Protein AF-A0A7X2D4V1-F1 (afdb_monomer_lite)

pLDDT: mean 76.67, std 20.12, range [30.36, 98.44]

Sequence (187 aa):
MSFMVFCSVLVCENKFKERRCSMKPSEEKALELFDKAMETESEGIEVYEEAAAKAQDVKAREIFQMLAEAERRHLSIIEITKEDVRHTYSSHAWKGDFISEIGKEIEAIGRQYIPKSTDEIVSASALDAINMGIKVEQDSIDFYSDAKTKVADPGVANLFNILLLSERAHLLLFELNKSYITYPRRA

Radius of gyration: 23.09 Å; chains: 1; bounding box: 37×67×81 Å

Structure (mmCIF, N/CA/C/O backbone):
data_AF-A0A7X2D4V1-F1
#
_entry.id   AF-A0A7X2D4V1-F1
#
loop_
_atom_site.group_PDB
_atom_site.id
_atom_site.type_symbol
_atom_site.label_atom_id
_atom_site.label_alt_id
_atom_site.label_comp_id
_atom_site.label_asym_id
_atom_site.label_entity_id
_atom_site.label_seq_id
_atom_site.pdbx_PDB_ins_code
_atom_site.Cartn_x
_atom_site.Cartn_y
_atom_site.Cartn_z
_atom_site.occupancy
_atom_site.B_iso_or_equiv
_atom_site.auth_seq_id
_atom_site.auth_comp_id
_atom_site.auth_asym_id
_atom_site.auth_atom_id
_atom_site.pdbx_PDB_model_num
ATOM 1 N N . MET A 1 1 ? 4.892 -47.082 -56.023 1.00 35.84 1 MET A N 1
ATOM 2 C CA . MET A 1 1 ? 6.084 -46.494 -55.367 1.00 35.84 1 MET A CA 1
ATOM 3 C C . MET A 1 1 ? 5.658 -45.104 -54.905 1.00 35.84 1 MET A C 1
ATOM 5 O O . MET A 1 1 ? 5.399 -44.287 -55.767 1.00 35.84 1 MET A O 1
ATOM 9 N N . SER A 1 2 ? 5.142 -44.919 -53.689 1.00 38.12 2 SER A N 1
ATOM 10 C CA . SER A 1 2 ? 5.783 -44.920 -52.356 1.00 38.12 2 SER A CA 1
ATOM 11 C C . SER A 1 2 ? 6.423 -43.568 -51.995 1.00 38.12 2 SER A C 1
ATOM 13 O O . SER A 1 2 ? 7.185 -43.049 -52.802 1.00 38.12 2 SER A O 1
ATOM 15 N N . PHE A 1 3 ? 6.158 -43.126 -50.749 1.00 30.36 3 PHE A N 1
ATOM 16 C CA . PHE A 1 3 ? 6.645 -41.936 -50.006 1.00 30.36 3 PHE A CA 1
ATOM 17 C C . PHE A 1 3 ? 6.023 -40.587 -50.437 1.00 30.36 3 PHE A C 1
ATOM 19 O O . PHE A 1 3 ? 5.906 -40.330 -51.622 1.00 30.36 3 PHE A O 1
ATOM 26 N N . MET A 1 4 ? 5.572 -39.654 -49.583 1.00 33.38 4 MET A N 1
ATOM 27 C CA . MET A 1 4 ? 5.706 -39.387 -48.136 1.00 33.38 4 MET A CA 1
ATOM 28 C C . MET A 1 4 ? 4.665 -38.276 -47.809 1.00 33.38 4 MET A C 1
ATOM 30 O O . MET A 1 4 ? 4.555 -37.323 -48.568 1.00 33.38 4 MET A O 1
ATOM 34 N N . VAL A 1 5 ? 3.681 -38.479 -46.928 1.00 39.69 5 VAL A N 1
ATOM 35 C CA . VAL A 1 5 ? 3.610 -38.051 -45.508 1.00 39.69 5 VAL A CA 1
ATOM 36 C C . VAL A 1 5 ? 3.877 -36.552 -45.236 1.00 39.69 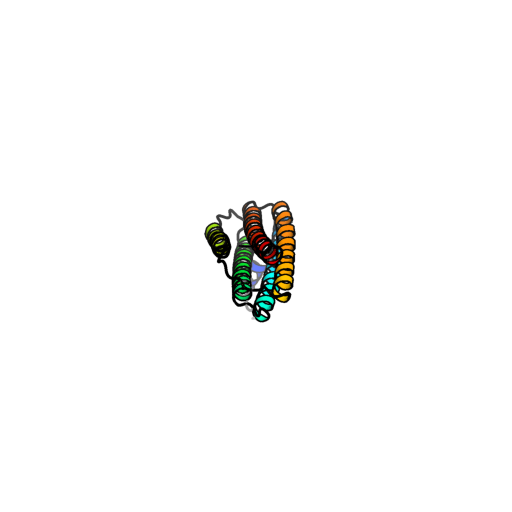5 VAL A C 1
ATOM 38 O O . VAL A 1 5 ? 5.005 -36.089 -45.332 1.00 39.69 5 VAL A O 1
ATOM 41 N N . PHE A 1 6 ? 2.795 -35.862 -44.840 1.00 41.19 6 PHE A N 1
ATOM 42 C CA . PHE A 1 6 ? 2.658 -34.728 -43.905 1.00 41.19 6 PHE A CA 1
ATOM 43 C C . PHE A 1 6 ? 3.867 -33.813 -43.643 1.00 41.19 6 PHE A C 1
ATOM 45 O O . PHE A 1 6 ? 4.809 -34.206 -42.964 1.00 41.19 6 PHE A O 1
ATOM 52 N N . CYS A 1 7 ? 3.732 -32.520 -43.962 1.00 35.56 7 CYS A N 1
ATOM 53 C CA . CYS A 1 7 ? 4.367 -31.459 -43.176 1.00 35.56 7 CYS A CA 1
ATOM 54 C C . CYS A 1 7 ? 3.656 -30.116 -43.401 1.00 35.56 7 CYS A C 1
ATOM 56 O O . CYS A 1 7 ? 3.597 -29.665 -44.537 1.00 35.56 7 CYS A O 1
ATOM 58 N N . SER A 1 8 ? 3.109 -29.516 -42.333 1.00 36.47 8 SER A N 1
ATOM 59 C CA . SER A 1 8 ? 2.934 -28.050 -42.185 1.00 36.47 8 SER A CA 1
ATOM 60 C C . SER A 1 8 ? 2.298 -27.616 -40.853 1.00 36.47 8 SER A C 1
ATOM 62 O O . SER A 1 8 ? 2.147 -26.422 -40.620 1.00 36.47 8 SER A O 1
ATOM 64 N N . VAL A 1 9 ? 1.996 -28.537 -39.927 1.00 41.12 9 VAL A N 1
ATOM 65 C CA . VAL A 1 9 ? 1.594 -28.174 -38.547 1.00 41.12 9 VAL A CA 1
ATOM 66 C C . VAL A 1 9 ? 2.779 -27.610 -37.729 1.00 41.12 9 VAL A C 1
ATOM 68 O O . VAL A 1 9 ? 2.578 -26.972 -36.703 1.00 41.12 9 VAL A O 1
ATOM 71 N N . LEU A 1 10 ? 4.022 -27.732 -38.214 1.00 35.62 10 LEU A N 1
ATOM 72 C CA . LEU A 1 10 ? 5.232 -27.329 -37.480 1.00 35.62 10 LEU A CA 1
ATOM 73 C C . LEU A 1 10 ? 5.634 -25.842 -37.596 1.00 35.62 10 LEU A C 1
ATOM 75 O O . LEU A 1 10 ? 6.672 -25.458 -37.065 1.00 35.62 10 LEU A O 1
ATOM 79 N N . VAL A 1 11 ? 4.866 -24.991 -38.289 1.00 40.97 11 VAL A N 1
ATOM 80 C CA . VAL A 1 11 ? 5.229 -23.562 -38.455 1.00 40.97 11 VAL A CA 1
ATOM 81 C C . VAL A 1 11 ? 4.666 -22.677 -37.327 1.00 40.97 11 VAL A C 1
ATOM 83 O O . VAL A 1 11 ? 5.170 -21.577 -37.101 1.00 40.97 11 VAL A O 1
ATOM 86 N N . CYS A 1 12 ? 3.683 -23.152 -36.552 1.00 35.75 12 CYS A N 1
ATOM 87 C CA . CYS A 1 12 ? 3.085 -22.359 -35.467 1.00 35.75 12 CYS A CA 1
ATOM 88 C C . CYS A 1 12 ? 3.803 -22.467 -34.112 1.00 35.75 12 CYS A C 1
ATOM 90 O O . CYS A 1 12 ? 3.767 -21.506 -33.347 1.00 35.75 12 CYS A O 1
ATOM 92 N N . GLU A 1 13 ? 4.508 -23.561 -33.807 1.00 36.88 13 GLU A N 1
ATOM 93 C CA . GLU A 1 13 ? 5.192 -23.700 -32.505 1.00 36.88 13 GLU A CA 1
ATOM 94 C C . GLU A 1 13 ? 6.504 -22.898 -32.419 1.00 36.88 13 GLU A C 1
ATOM 96 O O . GLU A 1 13 ? 6.957 -22.540 -31.330 1.00 36.88 13 GLU A O 1
ATOM 101 N N . ASN A 1 14 ? 7.100 -22.533 -33.560 1.00 38.19 14 ASN A N 1
ATOM 102 C CA . ASN A 1 14 ? 8.423 -21.904 -33.576 1.00 38.19 14 ASN A CA 1
ATOM 103 C C . ASN A 1 14 ? 8.399 -20.385 -33.307 1.00 38.19 14 ASN A C 1
ATOM 105 O O . ASN A 1 14 ? 9.388 -19.824 -32.838 1.00 38.19 14 ASN A O 1
ATOM 109 N N . LYS A 1 15 ? 7.249 -19.713 -33.481 1.00 38.44 15 LYS A N 1
ATOM 110 C CA . LYS A 1 15 ? 7.104 -18.275 -33.161 1.00 38.44 15 LYS A CA 1
ATOM 111 C C . LYS A 1 15 ? 7.043 -17.968 -31.659 1.00 38.44 15 LYS A C 1
ATOM 113 O O . LYS A 1 15 ? 7.132 -16.802 -31.266 1.00 38.44 15 LYS A O 1
ATOM 118 N N . PHE A 1 16 ? 6.876 -18.988 -30.816 1.00 38.19 16 PHE A N 1
ATOM 119 C CA . PHE A 1 16 ? 6.887 -18.835 -29.359 1.00 38.19 16 PHE A CA 1
ATOM 120 C C . PHE A 1 16 ? 8.294 -19.015 -28.769 1.00 38.19 16 PHE A C 1
ATOM 122 O O . PHE A 1 16 ? 8.625 -18.411 -27.752 1.00 38.19 16 PHE A O 1
ATOM 129 N N . LYS A 1 17 ? 9.154 -19.800 -29.434 1.00 33.94 17 LYS A N 1
ATOM 130 C CA . LYS A 1 17 ? 10.515 -20.105 -28.967 1.00 33.94 17 LYS A CA 1
ATOM 131 C C . LYS A 1 17 ? 11.531 -19.015 -29.338 1.00 33.94 17 LYS A C 1
ATOM 133 O O . LYS A 1 17 ? 12.434 -18.749 -28.553 1.00 33.94 17 LYS A O 1
ATOM 138 N N . GLU A 1 18 ? 11.336 -18.330 -30.466 1.00 34.00 18 GLU A N 1
ATOM 139 C CA . GLU A 1 18 ? 12.225 -17.254 -30.948 1.00 34.00 18 GLU A CA 1
ATOM 140 C C . GLU A 1 18 ? 12.004 -15.889 -30.268 1.00 34.00 18 GLU A C 1
ATOM 142 O O . GLU A 1 18 ? 12.895 -15.047 -30.289 1.00 34.00 18 GLU A O 1
ATOM 147 N N . ARG A 1 19 ? 10.867 -15.662 -29.589 1.00 43.53 19 ARG A N 1
ATOM 148 C CA . ARG A 1 19 ? 10.633 -14.433 -28.795 1.00 43.53 19 ARG A CA 1
ATOM 149 C C . ARG A 1 19 ? 11.295 -14.433 -27.420 1.00 43.53 19 ARG A C 1
ATOM 151 O O . ARG A 1 19 ? 11.197 -13.454 -26.694 1.00 43.53 19 ARG A O 1
ATOM 158 N N . ARG A 1 20 ? 12.040 -15.486 -27.084 1.00 40.78 20 ARG A N 1
ATOM 159 C CA . ARG A 1 20 ? 12.979 -15.488 -25.955 1.00 40.78 20 ARG A CA 1
ATOM 160 C C . ARG A 1 20 ? 14.323 -14.866 -26.367 1.00 40.78 20 ARG A C 1
ATOM 162 O O . ARG A 1 20 ? 15.387 -15.359 -26.008 1.00 40.78 20 ARG A O 1
ATOM 169 N N . CYS A 1 21 ? 14.269 -13.817 -27.185 1.00 43.47 21 CYS A N 1
ATOM 170 C CA . CYS A 1 21 ? 15.426 -13.058 -27.629 1.00 43.47 21 CYS A CA 1
ATOM 171 C C . CYS A 1 21 ? 15.689 -11.966 -26.580 1.00 43.47 21 CYS A C 1
ATOM 173 O O . CYS A 1 21 ? 15.153 -10.870 -26.675 1.00 43.47 21 CYS A O 1
ATOM 175 N N . SER A 1 22 ? 16.433 -12.350 -25.537 1.00 59.09 22 SER A N 1
ATOM 176 C CA . SER A 1 22 ? 17.104 -11.509 -24.527 1.00 59.09 22 SER A CA 1
ATOM 177 C C . SER A 1 22 ? 16.365 -10.235 -24.076 1.00 59.09 22 SER A C 1
ATOM 179 O O . SER A 1 22 ? 16.659 -9.146 -24.575 1.00 59.09 22 SER A O 1
ATOM 181 N N . MET A 1 23 ? 15.479 -10.356 -23.077 1.00 66.62 23 MET A N 1
ATOM 182 C CA . MET A 1 23 ? 15.122 -9.212 -22.224 1.00 66.62 23 MET A CA 1
ATOM 183 C C . MET A 1 23 ? 16.400 -8.596 -21.650 1.00 66.62 23 MET A C 1
ATOM 185 O O . MET A 1 23 ? 17.348 -9.312 -21.312 1.00 66.62 23 MET A O 1
ATOM 189 N N . LYS A 1 24 ? 16.449 -7.269 -21.547 1.00 78.19 24 LYS A N 1
ATOM 190 C CA . LYS A 1 24 ? 17.594 -6.609 -20.912 1.00 78.19 24 LYS A CA 1
ATOM 191 C C . LYS A 1 24 ? 17.549 -6.866 -19.400 1.00 78.19 24 LYS A C 1
ATOM 193 O O . LYS A 1 24 ? 16.459 -6.878 -18.832 1.00 78.19 24 LYS A O 1
ATOM 198 N N . PRO A 1 25 ? 18.701 -6.943 -18.708 1.00 81.69 25 PRO A N 1
ATOM 199 C CA . PRO A 1 25 ? 18.730 -7.100 -17.249 1.00 81.69 25 PRO A CA 1
ATOM 200 C C . PRO A 1 25 ? 17.914 -6.038 -16.491 1.00 81.69 25 PRO A C 1
ATOM 202 O O . PRO A 1 25 ? 17.355 -6.307 -15.435 1.00 81.69 25 PRO A O 1
ATOM 205 N N . SER A 1 26 ? 17.810 -4.821 -17.036 1.00 80.12 26 SER A N 1
ATOM 206 C CA . SER A 1 26 ? 16.981 -3.748 -16.472 1.00 80.12 26 SER A CA 1
ATOM 207 C C . SER A 1 26 ? 15.476 -4.019 -16.559 1.00 80.12 26 SER A C 1
ATOM 209 O O . SER A 1 26 ? 14.725 -3.514 -15.733 1.00 80.12 26 SER A O 1
ATOM 211 N N . GLU A 1 27 ? 15.042 -4.771 -17.569 1.00 80.62 27 GLU A N 1
ATOM 212 C CA . GLU A 1 27 ? 13.643 -5.148 -17.800 1.00 80.62 27 GLU A CA 1
ATOM 213 C C . GLU A 1 27 ? 13.275 -6.329 -16.894 1.00 80.62 27 GLU A C 1
ATOM 215 O O . GLU A 1 27 ? 12.222 -6.321 -16.267 1.00 80.62 27 GLU A O 1
ATOM 220 N N . GLU A 1 28 ? 14.178 -7.304 -16.745 1.00 85.94 28 GLU A N 1
ATOM 221 C CA . GLU A 1 28 ? 14.012 -8.441 -15.825 1.00 85.94 28 GLU A CA 1
ATOM 222 C C . GLU A 1 28 ? 13.901 -7.964 -14.375 1.00 85.94 28 GLU A C 1
ATOM 224 O O . GLU A 1 28 ? 12.947 -8.302 -13.679 1.00 85.94 28 GLU A O 1
ATOM 229 N N . LYS A 1 29 ? 14.783 -7.045 -13.973 1.00 89.31 29 LYS A N 1
ATOM 230 C CA . LYS A 1 29 ? 14.716 -6.393 -12.663 1.00 89.31 29 LYS A CA 1
ATOM 231 C C . LYS A 1 29 ? 13.406 -5.629 -12.433 1.00 89.31 29 LYS A C 1
ATOM 233 O O . LYS A 1 29 ? 12.914 -5.583 -11.311 1.00 89.31 29 LYS A O 1
ATOM 238 N N . ALA A 1 30 ? 12.844 -4.998 -13.467 1.00 89.75 30 ALA A N 1
ATOM 239 C CA . ALA A 1 30 ? 11.556 -4.318 -13.339 1.00 89.75 30 ALA A CA 1
ATOM 240 C C . ALA A 1 30 ? 10.415 -5.322 -13.106 1.00 89.75 30 ALA A C 1
ATOM 242 O O . ALA A 1 30 ? 9.553 -5.061 -12.273 1.00 89.75 30 ALA A O 1
ATOM 243 N N . LEU A 1 31 ? 10.436 -6.481 -13.777 1.00 91.44 31 LEU A N 1
ATOM 244 C CA . LEU A 1 31 ? 9.455 -7.543 -13.538 1.00 91.44 31 LEU A CA 1
ATOM 245 C C . LEU A 1 31 ? 9.543 -8.103 -12.115 1.00 91.44 31 LEU A C 1
ATOM 247 O O . LEU A 1 31 ? 8.502 -8.251 -11.484 1.00 91.44 31 LEU A O 1
ATOM 251 N N . GLU A 1 32 ? 10.752 -8.338 -11.599 1.00 94.44 32 GLU A N 1
ATOM 252 C CA . GLU A 1 32 ? 10.958 -8.773 -10.208 1.00 94.44 32 GLU A CA 1
ATOM 253 C C . GLU A 1 32 ? 10.408 -7.754 -9.199 1.00 94.44 32 GLU A C 1
ATOM 255 O O . GLU A 1 32 ? 9.778 -8.121 -8.209 1.00 94.44 32 GLU A O 1
ATOM 260 N N . LEU A 1 33 ? 10.609 -6.457 -9.454 1.00 96.75 33 LEU A N 1
ATOM 261 C CA . LEU A 1 33 ? 10.051 -5.402 -8.607 1.00 96.75 33 LEU A CA 1
ATOM 262 C C . LEU A 1 33 ? 8.525 -5.339 -8.701 1.00 96.75 33 LEU A C 1
ATOM 264 O O . LEU A 1 33 ? 7.881 -5.074 -7.693 1.00 96.75 33 LEU A O 1
ATOM 268 N N . PHE A 1 34 ? 7.932 -5.619 -9.863 1.00 96.31 34 PHE A N 1
ATOM 269 C CA . PHE A 1 34 ? 6.480 -5.757 -9.961 1.00 96.31 34 PHE A CA 1
ATOM 270 C C . PHE A 1 34 ? 5.956 -6.976 -9.206 1.00 96.31 34 PHE A C 1
ATOM 272 O O . PHE A 1 34 ? 4.942 -6.853 -8.535 1.00 96.31 34 PHE A O 1
ATOM 279 N N . ASP A 1 35 ? 6.635 -8.126 -9.273 1.00 96.81 35 ASP A N 1
ATOM 280 C CA . ASP A 1 35 ? 6.285 -9.294 -8.452 1.00 96.81 35 ASP A CA 1
ATOM 281 C C . ASP A 1 35 ? 6.272 -8.940 -6.962 1.00 96.81 35 ASP A C 1
ATOM 283 O O . ASP A 1 35 ? 5.310 -9.254 -6.264 1.00 96.81 35 ASP A O 1
ATOM 287 N N . LYS A 1 36 ? 7.296 -8.217 -6.492 1.00 97.94 36 LYS A N 1
ATOM 288 C CA . LYS A 1 36 ? 7.348 -7.794 -5.092 1.00 97.94 36 LYS A CA 1
ATOM 289 C C . LYS A 1 36 ? 6.273 -6.762 -4.743 1.00 97.94 36 LYS A C 1
ATOM 291 O O . LYS A 1 36 ? 5.689 -6.858 -3.673 1.00 97.94 36 LYS A O 1
ATOM 296 N N . ALA A 1 37 ? 5.976 -5.827 -5.645 1.00 97.62 37 ALA A N 1
ATOM 297 C CA . ALA A 1 37 ? 4.901 -4.857 -5.449 1.00 97.62 37 ALA A CA 1
ATOM 298 C C . ALA A 1 37 ? 3.537 -5.553 -5.313 1.00 97.62 37 ALA A C 1
ATOM 300 O O . ALA A 1 37 ? 2.790 -5.264 -4.390 1.00 97.62 37 ALA A O 1
ATOM 301 N N . MET A 1 38 ? 3.246 -6.533 -6.174 1.00 98.06 38 MET A N 1
ATOM 302 C CA . MET A 1 38 ? 2.011 -7.321 -6.088 1.00 98.06 38 MET A CA 1
ATOM 303 C C . MET A 1 38 ? 1.897 -8.096 -4.768 1.00 98.06 38 MET A C 1
ATOM 305 O O . MET A 1 38 ? 0.803 -8.204 -4.218 1.00 98.06 38 MET A O 1
ATOM 309 N N . GLU A 1 39 ? 3.008 -8.643 -4.263 1.00 97.94 39 GLU A N 1
ATOM 310 C CA . GLU A 1 39 ? 3.057 -9.304 -2.952 1.00 97.94 39 GLU A CA 1
ATOM 311 C C . GLU A 1 39 ? 2.756 -8.307 -1.825 1.00 97.94 39 GLU A C 1
ATOM 313 O O . GLU A 1 39 ? 1.895 -8.586 -0.998 1.00 97.94 39 GLU A O 1
ATOM 318 N N . THR A 1 40 ? 3.391 -7.130 -1.843 1.00 97.12 40 THR A N 1
ATOM 319 C CA . THR A 1 40 ? 3.140 -6.049 -0.877 1.00 97.12 40 THR A CA 1
ATOM 320 C C . THR A 1 40 ? 1.664 -5.645 -0.843 1.00 97.12 40 THR A C 1
ATOM 322 O O . THR A 1 40 ? 1.074 -5.623 0.235 1.00 97.12 40 THR A O 1
ATOM 325 N N . GLU A 1 41 ? 1.039 -5.420 -2.002 1.00 98.06 41 GLU A N 1
ATOM 326 C CA . GLU A 1 41 ? -0.390 -5.083 -2.060 1.00 98.06 41 GLU A CA 1
ATOM 327 C C . GLU A 1 41 ? -1.281 -6.227 -1.564 1.00 98.06 41 GLU A C 1
ATOM 329 O O . GLU A 1 41 ? -2.254 -6.008 -0.847 1.00 98.06 41 GLU A O 1
ATOM 334 N N . SER A 1 42 ? -0.942 -7.472 -1.906 1.00 98.00 42 SER A N 1
ATOM 335 C CA . SER A 1 42 ? -1.711 -8.644 -1.467 1.00 98.00 42 SER A CA 1
ATOM 336 C C . SER A 1 42 ? -1.666 -8.820 0.054 1.00 98.00 42 SER A C 1
ATOM 338 O O . SER A 1 42 ? -2.702 -9.067 0.669 1.00 98.00 42 SER A O 1
ATOM 340 N N . GLU A 1 43 ? -0.494 -8.638 0.670 1.00 96.19 43 GLU A N 1
ATOM 341 C CA . GLU A 1 43 ? -0.335 -8.655 2.129 1.00 96.19 43 GLU A CA 1
ATOM 342 C C . GLU A 1 43 ? -1.165 -7.544 2.798 1.00 96.19 43 GLU A C 1
ATOM 344 O O . GLU A 1 43 ? -1.850 -7.800 3.792 1.00 96.19 43 GLU A O 1
ATOM 349 N N . GLY A 1 44 ? -1.164 -6.331 2.232 1.00 95.88 44 GLY A N 1
ATOM 350 C CA . GLY A 1 44 ? -1.992 -5.216 2.703 1.00 95.88 44 GLY A CA 1
ATOM 351 C C . GLY A 1 44 ? -3.492 -5.529 2.653 1.00 95.88 44 GLY A C 1
ATOM 352 O O . GLY A 1 44 ? -4.196 -5.359 3.654 1.00 95.88 44 GLY A O 1
ATOM 353 N N . ILE A 1 45 ? -3.978 -6.075 1.529 1.00 97.88 45 ILE A N 1
ATOM 354 C CA . ILE A 1 45 ? -5.378 -6.512 1.365 1.00 97.88 45 ILE A CA 1
ATOM 355 C C . ILE A 1 45 ? -5.765 -7.499 2.466 1.00 97.88 45 ILE A C 1
ATOM 357 O O . ILE A 1 45 ? -6.788 -7.304 3.125 1.00 97.88 45 ILE A O 1
ATOM 361 N N . GLU A 1 46 ? -4.961 -8.543 2.679 1.00 96.31 46 GLU A N 1
ATOM 362 C CA . GLU A 1 46 ? -5.244 -9.575 3.681 1.00 96.31 46 GLU A CA 1
ATOM 363 C C . GLU A 1 46 ? -5.329 -8.981 5.092 1.00 96.31 46 GLU A C 1
ATOM 365 O O . GLU A 1 46 ? -6.291 -9.243 5.825 1.00 96.31 46 GLU A O 1
ATOM 370 N N . VAL A 1 47 ? -4.368 -8.126 5.457 1.00 93.88 47 VAL A N 1
ATOM 371 C CA . VAL A 1 47 ? -4.346 -7.455 6.762 1.00 93.88 47 VAL A CA 1
ATOM 372 C C . VAL A 1 47 ? -5.589 -6.586 6.954 1.00 93.88 47 VAL A C 1
ATOM 374 O O . VAL A 1 47 ? -6.216 -6.633 8.018 1.00 93.88 47 VAL A O 1
ATOM 377 N N . TYR A 1 48 ? -5.980 -5.805 5.946 1.00 94.69 48 TYR A N 1
ATOM 378 C CA . TYR A 1 48 ? -7.124 -4.903 6.055 1.00 94.69 48 TYR A CA 1
ATOM 379 C C . TYR A 1 48 ? -8.471 -5.617 6.022 1.00 94.69 48 TYR A C 1
ATOM 381 O O . TYR A 1 48 ? -9.369 -5.251 6.786 1.00 94.69 48 TYR A O 1
ATOM 389 N N . GLU A 1 49 ? -8.625 -6.675 5.230 1.00 95.38 49 GLU A N 1
ATOM 390 C CA . GLU A 1 49 ? -9.816 -7.525 5.279 1.00 95.38 49 GLU A CA 1
ATOM 391 C C . GLU A 1 49 ? -9.972 -8.191 6.654 1.00 95.38 49 GLU A C 1
ATOM 393 O O . GLU A 1 49 ? -11.065 -8.184 7.235 1.00 95.38 49 GLU A O 1
ATOM 398 N N . GLU A 1 50 ? -8.880 -8.713 7.218 1.00 92.50 50 GLU A N 1
ATOM 399 C CA . GLU A 1 50 ? -8.890 -9.330 8.542 1.00 92.50 50 GLU A CA 1
ATOM 400 C C . GLU A 1 50 ? -9.208 -8.304 9.643 1.00 92.50 50 GLU A C 1
ATOM 402 O O . GLU A 1 50 ? -10.026 -8.571 10.535 1.00 92.50 50 GLU A O 1
ATOM 407 N N . ALA A 1 51 ? -8.613 -7.111 9.573 1.00 87.62 51 ALA A N 1
ATOM 408 C CA . ALA A 1 51 ? -8.881 -6.021 10.506 1.00 87.62 51 ALA A CA 1
ATOM 409 C C . ALA A 1 51 ? -10.346 -5.559 10.434 1.00 87.62 51 ALA A C 1
ATOM 411 O O . ALA A 1 51 ? -11.000 -5.419 11.471 1.00 87.62 51 ALA A O 1
ATOM 412 N N . ALA A 1 52 ? -10.897 -5.402 9.226 1.00 89.88 52 ALA A N 1
ATOM 413 C CA . ALA A 1 52 ? -12.301 -5.060 9.016 1.00 89.88 52 ALA A CA 1
ATOM 414 C C . ALA A 1 52 ? -13.254 -6.117 9.597 1.00 89.88 52 ALA A C 1
ATOM 416 O O . ALA A 1 52 ? -14.263 -5.768 10.214 1.00 89.88 52 ALA A O 1
ATOM 417 N N . ALA A 1 53 ? -12.933 -7.404 9.434 1.00 91.44 53 ALA A N 1
ATOM 418 C CA . ALA A 1 53 ? -13.743 -8.504 9.952 1.00 91.44 53 ALA A CA 1
ATOM 419 C C . ALA A 1 53 ? -13.750 -8.568 11.491 1.00 91.44 53 ALA A C 1
ATOM 421 O O . ALA A 1 53 ? -14.763 -8.936 12.092 1.00 91.44 53 ALA A O 1
ATOM 422 N N . LYS A 1 54 ? -12.636 -8.201 12.136 1.00 86.56 54 LYS A N 1
ATOM 423 C CA . LYS A 1 54 ? -12.484 -8.203 13.603 1.00 86.56 54 LYS A CA 1
ATOM 424 C C . LYS A 1 54 ? -12.927 -6.899 14.272 1.00 86.56 54 LYS A C 1
ATOM 426 O O . LYS A 1 54 ? -13.121 -6.877 15.490 1.00 86.56 54 LYS A O 1
ATOM 431 N N . ALA A 1 55 ? -13.079 -5.818 13.512 1.00 80.00 55 ALA A N 1
ATOM 432 C CA . ALA A 1 55 ? -13.435 -4.510 14.040 1.00 80.00 55 ALA A CA 1
ATOM 433 C C . ALA A 1 55 ? -14.856 -4.496 14.635 1.00 80.00 55 ALA A C 1
ATOM 435 O O . ALA A 1 55 ? -15.858 -4.751 13.963 1.00 80.00 55 ALA A O 1
ATOM 436 N N . GLN A 1 56 ? -14.940 -4.160 15.925 1.00 79.75 56 GLN A N 1
ATOM 437 C CA . GLN A 1 56 ? -16.215 -3.937 16.617 1.00 79.75 56 GLN A CA 1
ATOM 438 C C . GLN A 1 56 ? -16.769 -2.537 16.336 1.00 79.75 56 GLN A C 1
ATOM 440 O O . GLN A 1 56 ? -17.977 -2.366 16.174 1.00 79.75 56 GLN A O 1
ATOM 445 N N . ASP A 1 57 ? -15.873 -1.557 16.237 1.00 75.25 57 ASP A N 1
ATOM 446 C CA . ASP A 1 57 ? -16.187 -0.176 15.896 1.00 75.25 57 ASP A CA 1
ATOM 447 C C . ASP A 1 57 ? -16.558 -0.060 14.407 1.00 75.25 57 ASP A C 1
ATOM 449 O O . ASP A 1 57 ? -15.857 -0.568 13.527 1.00 75.25 57 ASP A O 1
ATOM 453 N N . VAL A 1 58 ? -17.700 0.573 14.120 1.00 79.56 58 VAL A N 1
ATOM 454 C CA . VAL A 1 58 ? -18.219 0.710 12.749 1.00 79.56 58 VAL A CA 1
ATOM 455 C C . VAL A 1 58 ? -17.290 1.569 11.897 1.00 79.56 58 VAL A C 1
ATOM 457 O O . VAL A 1 58 ? -16.997 1.193 10.766 1.00 79.56 58 VAL A O 1
ATOM 460 N N . LYS A 1 59 ? -16.768 2.663 12.452 1.00 75.88 59 LYS A N 1
ATOM 461 C CA . LYS A 1 59 ? -15.899 3.592 11.733 1.00 75.88 59 LYS A CA 1
ATOM 462 C C . LYS A 1 59 ? -14.540 2.963 11.430 1.00 75.88 59 LYS A C 1
ATOM 464 O O . LYS A 1 59 ? -14.036 3.102 10.320 1.00 75.88 59 LYS A O 1
ATOM 469 N N . ALA A 1 60 ? -13.960 2.230 12.379 1.00 77.69 60 ALA A N 1
ATOM 470 C CA . ALA A 1 60 ? -12.720 1.489 12.161 1.00 77.69 60 ALA A CA 1
ATOM 471 C C . ALA A 1 60 ? -12.885 0.449 11.043 1.00 77.69 60 ALA A C 1
ATOM 473 O O . ALA A 1 60 ? -12.048 0.362 10.149 1.00 77.69 60 ALA A O 1
ATOM 474 N N . ARG A 1 61 ? -13.998 -0.295 11.048 1.00 84.38 61 ARG A N 1
ATOM 475 C CA . ARG A 1 61 ? -14.323 -1.254 9.984 1.00 84.38 61 ARG A CA 1
ATOM 476 C C . ARG A 1 61 ? -14.444 -0.586 8.615 1.00 84.38 61 ARG A C 1
ATOM 478 O O . ARG A 1 61 ? -13.890 -1.111 7.657 1.00 84.38 61 ARG A O 1
ATOM 485 N N . GLU A 1 62 ? -15.128 0.553 8.526 1.00 83.56 62 GLU A N 1
ATOM 486 C CA . GLU A 1 62 ? -15.252 1.317 7.275 1.00 83.56 62 GLU A CA 1
ATOM 487 C C . GLU A 1 62 ? -13.887 1.787 6.752 1.00 83.56 62 GLU A C 1
ATOM 489 O O . GLU A 1 62 ? -13.626 1.687 5.555 1.00 83.56 62 GLU A O 1
ATOM 494 N N . ILE A 1 63 ? -12.994 2.245 7.639 1.00 84.06 63 ILE A N 1
ATOM 495 C CA . ILE A 1 63 ? -11.624 2.636 7.269 1.00 84.06 63 ILE A CA 1
ATOM 496 C C . ILE A 1 63 ? -10.856 1.442 6.695 1.00 84.06 63 ILE A C 1
ATOM 498 O O . ILE A 1 63 ? -10.277 1.559 5.618 1.00 84.06 63 ILE A O 1
ATOM 502 N N . PHE A 1 64 ? -10.879 0.288 7.365 1.00 89.81 64 PHE A N 1
ATOM 503 C CA . PHE A 1 64 ? -10.173 -0.899 6.875 1.00 89.81 64 PHE A CA 1
ATOM 504 C C . PHE A 1 64 ? -10.750 -1.429 5.558 1.00 89.81 64 PHE A C 1
ATOM 506 O O . PHE A 1 64 ? -9.996 -1.823 4.677 1.00 89.81 64 PHE A O 1
ATOM 513 N N . GLN A 1 65 ? -12.072 -1.386 5.371 1.00 91.69 65 GLN A N 1
ATOM 514 C CA . GLN A 1 65 ? -12.691 -1.758 4.093 1.00 91.69 65 GLN A CA 1
ATOM 515 C C . GLN A 1 65 ? -12.264 -0.823 2.959 1.00 91.69 65 GLN A C 1
ATOM 517 O O . GLN A 1 65 ? -11.925 -1.295 1.876 1.00 91.69 65 GLN A O 1
ATOM 522 N N . MET A 1 66 ? -12.240 0.486 3.218 1.00 89.81 66 MET A N 1
ATOM 523 C CA . MET A 1 66 ? -11.783 1.485 2.253 1.00 89.81 66 MET A CA 1
ATOM 524 C C . MET A 1 66 ? -10.320 1.255 1.846 1.00 89.81 66 MET A C 1
ATOM 526 O O . MET A 1 66 ? -10.009 1.357 0.661 1.00 89.81 66 MET A O 1
ATOM 530 N N . LEU A 1 67 ? -9.445 0.929 2.803 1.00 92.62 67 LEU A N 1
ATOM 531 C CA . LEU A 1 67 ? -8.032 0.634 2.542 1.00 92.62 67 LEU A CA 1
ATOM 532 C C . LEU A 1 67 ? -7.861 -0.677 1.768 1.00 92.62 67 LEU A C 1
ATOM 534 O O . LEU A 1 67 ? -7.204 -0.686 0.740 1.00 92.62 67 LEU A O 1
ATOM 538 N N . ALA A 1 68 ? -8.560 -1.753 2.138 1.00 95.62 68 ALA A N 1
ATOM 539 C CA . ALA A 1 68 ? -8.543 -2.989 1.348 1.00 95.62 68 ALA A CA 1
ATOM 540 C C . ALA A 1 68 ? -9.015 -2.769 -0.105 1.00 95.62 68 ALA A C 1
ATOM 542 O O . ALA A 1 68 ? -8.609 -3.471 -1.028 1.00 95.62 68 ALA A O 1
ATOM 543 N N . GLU A 1 69 ? -9.928 -1.824 -0.345 1.00 94.75 69 GLU A N 1
ATOM 544 C CA . GLU A 1 69 ? -10.316 -1.432 -1.703 1.00 94.75 69 GLU A CA 1
ATOM 545 C C . GLU A 1 69 ? -9.251 -0.598 -2.427 1.00 94.75 69 GLU A C 1
ATOM 547 O O . GLU A 1 69 ? -9.175 -0.694 -3.653 1.00 94.75 69 GLU A O 1
ATOM 552 N N . ALA A 1 70 ? -8.459 0.203 -1.709 1.00 92.88 70 ALA A N 1
ATOM 553 C CA . ALA A 1 70 ? -7.295 0.908 -2.249 1.00 92.88 70 ALA A CA 1
ATOM 554 C C . ALA A 1 70 ? -6.241 -0.077 -2.752 1.00 92.88 70 ALA A C 1
ATOM 556 O O . ALA A 1 70 ? -5.965 -0.088 -3.952 1.00 92.88 70 ALA A O 1
ATOM 557 N N . GLU A 1 71 ? -5.823 -1.015 -1.907 1.00 97.19 71 GLU A N 1
ATOM 558 C CA . GLU A 1 71 ? -4.758 -1.962 -2.262 1.00 97.19 71 GLU A CA 1
ATOM 559 C C . GLU A 1 71 ? -5.174 -2.868 -3.432 1.00 97.19 71 GLU A C 1
ATOM 561 O O . GLU A 1 71 ? -4.389 -3.176 -4.327 1.00 97.19 71 GLU A O 1
ATOM 566 N N . ARG A 1 72 ? -6.464 -3.231 -3.531 1.00 96.38 72 ARG A N 1
ATOM 567 C CA . ARG A 1 72 ? -6.984 -3.952 -4.713 1.00 96.38 72 ARG A CA 1
ATOM 568 C C . ARG A 1 72 ? -6.870 -3.136 -6.000 1.00 96.38 72 ARG A C 1
ATOM 570 O O . ARG A 1 72 ? -6.639 -3.711 -7.067 1.00 96.38 72 ARG A O 1
ATOM 577 N N . ARG A 1 73 ? -7.061 -1.814 -5.938 1.00 93.56 73 ARG A N 1
ATOM 578 C CA . ARG A 1 73 ? -6.845 -0.940 -7.101 1.00 93.56 73 ARG A CA 1
ATOM 579 C C . ARG A 1 73 ? -5.365 -0.880 -7.440 1.00 93.56 73 ARG A C 1
ATOM 581 O O . ARG A 1 73 ? -5.033 -1.030 -8.610 1.00 93.56 73 ARG A O 1
ATOM 588 N N . HIS A 1 74 ? -4.494 -0.718 -6.449 1.00 95.50 74 HIS A N 1
ATOM 589 C CA . HIS A 1 74 ? -3.047 -0.686 -6.658 1.00 95.50 74 HIS A CA 1
ATOM 590 C C . HIS A 1 74 ? -2.552 -1.977 -7.308 1.00 95.50 74 HIS A C 1
ATOM 592 O O . HIS A 1 74 ? -1.912 -1.921 -8.359 1.00 95.50 74 HIS A O 1
ATOM 598 N N . LEU A 1 75 ? -2.954 -3.134 -6.773 1.00 96.19 75 LEU A N 1
ATOM 599 C CA . LEU A 1 75 ? -2.651 -4.452 -7.331 1.00 96.19 75 LEU A CA 1
ATOM 600 C C . LEU A 1 75 ? -3.072 -4.556 -8.804 1.00 96.19 75 LEU A C 1
ATOM 602 O O . LEU A 1 75 ? -2.259 -4.917 -9.653 1.00 96.19 75 LEU A O 1
ATOM 606 N N . SER A 1 76 ? -4.308 -4.166 -9.126 1.00 93.75 76 SER A N 1
ATOM 607 C CA . SER A 1 76 ? -4.821 -4.160 -10.504 1.00 93.75 76 SER A CA 1
ATOM 608 C C . SER A 1 76 ? -3.978 -3.276 -11.436 1.00 93.75 76 SER A C 1
ATOM 610 O O . SER A 1 76 ? -3.632 -3.676 -12.551 1.00 93.75 76 SER A O 1
ATOM 612 N N . ILE A 1 77 ? -3.581 -2.083 -10.979 1.00 90.12 77 ILE A N 1
ATOM 613 C CA . ILE A 1 77 ? -2.731 -1.161 -11.749 1.00 90.12 77 ILE A CA 1
ATOM 614 C C . ILE A 1 77 ? -1.358 -1.786 -12.012 1.00 90.12 77 ILE A C 1
ATOM 616 O O . ILE A 1 77 ? -0.833 -1.688 -13.128 1.00 90.12 77 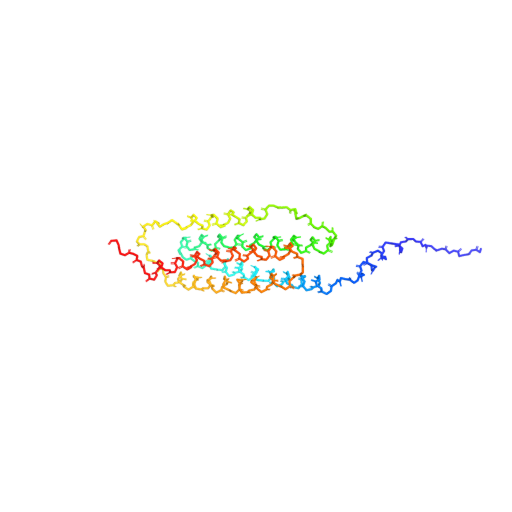ILE A O 1
ATOM 620 N N . ILE A 1 78 ? -0.780 -2.442 -11.006 1.00 93.50 78 ILE A N 1
ATOM 621 C CA . ILE A 1 78 ? 0.509 -3.123 -11.114 1.00 93.50 78 ILE A CA 1
ATOM 622 C C . ILE A 1 78 ? 0.420 -4.287 -12.106 1.00 93.50 78 ILE A C 1
ATOM 624 O O . ILE A 1 78 ? 1.283 -4.401 -12.975 1.00 93.50 78 ILE A O 1
ATOM 628 N N . GLU A 1 79 ? -0.624 -5.114 -12.030 1.00 91.69 79 GLU A N 1
ATOM 629 C CA . GLU A 1 79 ? -0.848 -6.245 -12.940 1.00 91.69 79 GLU A CA 1
ATOM 630 C C . GLU A 1 79 ? -0.951 -5.795 -14.399 1.00 91.69 79 GLU A C 1
ATOM 632 O O . GLU A 1 79 ? -0.238 -6.317 -15.262 1.00 91.69 79 GLU A O 1
ATOM 637 N N . ILE A 1 80 ? -1.787 -4.785 -14.663 1.00 87.69 80 ILE A N 1
ATOM 638 C CA . ILE A 1 80 ? -1.963 -4.204 -16.000 1.00 87.69 80 ILE A CA 1
ATOM 639 C C . ILE A 1 80 ? -0.625 -3.674 -16.517 1.00 87.69 80 ILE A C 1
ATOM 641 O O . ILE A 1 80 ? -0.209 -3.993 -17.630 1.00 87.69 80 ILE A O 1
ATOM 645 N N . THR A 1 81 ? 0.085 -2.911 -15.685 1.00 85.44 81 THR A N 1
ATOM 646 C CA . THR A 1 81 ? 1.368 -2.312 -16.060 1.00 85.44 81 THR A CA 1
ATOM 647 C C . THR A 1 81 ? 2.427 -3.370 -16.349 1.00 85.44 81 THR A C 1
ATOM 649 O O . THR A 1 81 ? 3.182 -3.261 -17.316 1.00 85.44 81 THR A O 1
ATOM 652 N N . LYS A 1 82 ? 2.509 -4.406 -15.514 1.00 88.81 82 LYS A N 1
ATOM 653 C CA . LYS A 1 82 ? 3.475 -5.489 -15.677 1.00 88.81 82 LYS A CA 1
ATOM 654 C C . LYS A 1 82 ? 3.242 -6.233 -16.987 1.00 88.81 82 LYS A C 1
ATOM 656 O O . LYS A 1 82 ? 4.206 -6.543 -17.685 1.00 88.81 82 LYS A O 1
ATOM 661 N N . GLU A 1 83 ? 1.988 -6.504 -17.335 1.00 84.19 83 GLU A N 1
ATOM 662 C CA . GLU A 1 83 ? 1.637 -7.164 -18.593 1.00 84.19 83 GLU A CA 1
ATOM 663 C C . GLU A 1 83 ? 1.985 -6.291 -19.807 1.00 84.19 83 GLU A C 1
ATOM 665 O O . GLU A 1 83 ? 2.616 -6.752 -20.761 1.00 84.19 83 GLU A O 1
ATOM 670 N N . ASP A 1 84 ? 1.687 -4.997 -19.730 1.00 79.25 84 ASP A N 1
ATOM 671 C CA . ASP A 1 84 ? 2.049 -4.010 -20.746 1.00 79.25 84 ASP A CA 1
ATOM 672 C C . ASP A 1 84 ? 3.573 -3.960 -20.982 1.00 79.25 84 ASP A C 1
ATOM 674 O O . ASP A 1 84 ? 4.050 -4.046 -22.123 1.00 79.25 84 ASP A O 1
ATOM 678 N N . VAL A 1 85 ? 4.355 -3.935 -19.899 1.00 74.06 85 VAL A N 1
ATOM 679 C CA . VAL A 1 85 ? 5.825 -3.996 -19.910 1.00 74.06 85 VAL A CA 1
ATOM 680 C C . VAL A 1 85 ? 6.339 -5.298 -20.541 1.00 74.06 85 VAL A C 1
ATOM 682 O O . VAL A 1 85 ? 7.293 -5.267 -21.321 1.00 74.06 85 VAL A O 1
ATOM 685 N N . ARG A 1 86 ? 5.691 -6.444 -20.291 1.00 70.06 86 ARG A N 1
ATOM 686 C CA . ARG A 1 86 ? 6.047 -7.730 -20.926 1.00 70.06 86 ARG A CA 1
ATOM 687 C C . ARG A 1 86 ? 5.815 -7.731 -22.436 1.00 70.06 86 ARG A C 1
ATOM 689 O O . ARG A 1 86 ? 6.501 -8.466 -23.151 1.00 70.06 86 ARG A O 1
ATOM 696 N N . HIS A 1 87 ? 4.864 -6.938 -22.929 1.00 66.31 87 HIS A N 1
ATOM 697 C CA . HIS A 1 87 ? 4.437 -6.973 -24.327 1.00 66.31 87 HIS A CA 1
ATOM 698 C C . HIS A 1 87 ? 4.998 -5.854 -25.212 1.00 66.31 87 HIS A C 1
ATOM 700 O O . HIS A 1 87 ? 5.178 -6.091 -26.410 1.00 66.31 87 HIS A O 1
ATOM 706 N N . THR A 1 88 ? 5.307 -4.671 -24.666 1.00 59.16 88 THR A N 1
ATOM 707 C CA . THR A 1 88 ? 5.601 -3.482 -25.487 1.00 59.16 88 THR A CA 1
ATOM 708 C C . THR A 1 88 ? 6.763 -2.639 -24.942 1.00 59.16 88 THR A C 1
ATOM 710 O O . THR A 1 88 ? 6.587 -1.486 -24.577 1.00 59.16 88 THR A O 1
ATOM 713 N N . TYR A 1 89 ? 8.008 -3.119 -24.960 1.00 55.12 89 TYR A N 1
ATOM 714 C CA . TYR A 1 89 ? 9.165 -2.252 -24.628 1.00 55.12 89 TYR A CA 1
ATOM 715 C C . TYR A 1 89 ? 9.541 -1.214 -25.713 1.00 55.12 89 TYR A C 1
ATOM 717 O O . TYR A 1 89 ? 10.596 -0.582 -25.653 1.00 55.12 89 TYR A O 1
ATOM 725 N N . SER A 1 90 ? 8.688 -0.993 -26.716 1.00 48.41 90 SER A N 1
ATOM 726 C CA . SER A 1 90 ? 8.862 0.049 -27.733 1.00 48.41 90 SER A CA 1
ATOM 727 C C . SER A 1 90 ? 7.823 1.157 -27.552 1.00 48.41 90 SER A C 1
ATOM 729 O O . SER A 1 90 ? 6.669 0.993 -27.934 1.00 48.41 90 SER A O 1
ATOM 731 N N . SER A 1 91 ? 8.275 2.274 -26.969 1.00 48.09 91 SER A N 1
ATOM 732 C CA . SER A 1 91 ? 7.560 3.544 -26.747 1.00 48.09 91 SER A CA 1
ATOM 733 C C . SER A 1 91 ? 6.215 3.418 -26.018 1.00 48.09 91 SER A C 1
ATOM 735 O O . SER A 1 91 ? 5.154 3.413 -26.640 1.00 48.09 91 SER A O 1
ATOM 737 N N . HIS A 1 92 ? 6.259 3.357 -24.687 1.00 48.41 92 HIS A N 1
ATOM 738 C CA . HIS A 1 92 ? 5.058 3.362 -23.855 1.00 48.41 92 HIS A CA 1
ATOM 739 C C . HIS A 1 92 ? 4.461 4.768 -23.722 1.00 48.41 92 HIS A C 1
ATOM 741 O O . HIS A 1 92 ? 5.036 5.650 -23.084 1.00 48.41 92 HIS A O 1
ATOM 747 N N . ALA A 1 93 ? 3.271 4.953 -24.290 1.00 49.69 93 ALA A N 1
ATOM 748 C CA . ALA A 1 93 ? 2.313 5.949 -23.833 1.00 49.69 93 ALA A CA 1
ATOM 749 C C . ALA A 1 93 ? 1.308 5.209 -22.942 1.00 49.69 93 ALA A C 1
ATOM 751 O O . ALA A 1 93 ? 0.530 4.395 -23.436 1.00 49.69 93 ALA A O 1
ATOM 752 N N . TRP A 1 94 ? 1.384 5.448 -21.634 1.00 55.59 94 TRP A N 1
ATOM 753 C CA . TRP A 1 94 ? 0.524 4.834 -20.624 1.00 55.59 94 TRP A CA 1
ATOM 754 C C . TRP A 1 94 ? -0.949 5.055 -20.984 1.00 55.59 94 TRP A C 1
ATOM 756 O O . TRP A 1 94 ? -1.370 6.191 -21.211 1.00 55.59 94 TRP A O 1
ATOM 766 N N . LYS A 1 95 ? -1.729 3.975 -21.078 1.00 50.28 95 LYS A N 1
ATOM 767 C CA . LYS A 1 95 ? -3.183 4.054 -21.256 1.00 50.28 95 LYS A CA 1
ATOM 768 C C . LYS A 1 95 ? -3.844 3.978 -19.882 1.00 50.28 95 LYS A C 1
ATOM 770 O O . LYS A 1 95 ? -3.751 2.952 -19.226 1.00 50.28 95 LYS A O 1
ATOM 775 N N . GLY A 1 96 ? -4.525 5.046 -19.476 1.00 55.84 96 GLY A N 1
ATOM 776 C CA . GLY A 1 96 ? -5.252 5.124 -18.204 1.00 55.84 96 GLY A CA 1
ATOM 777 C C . GLY A 1 96 ? -5.004 6.447 -17.482 1.00 55.84 96 GLY A C 1
ATOM 778 O O . GLY A 1 96 ? -3.963 7.072 -17.670 1.00 55.84 96 GLY A O 1
ATOM 779 N N . ASP A 1 97 ? -5.967 6.879 -16.667 1.00 68.00 97 ASP A N 1
ATOM 780 C CA . ASP A 1 97 ? -5.835 8.052 -15.792 1.00 68.00 97 ASP A CA 1
ATOM 781 C C . ASP A 1 97 ? -5.648 7.597 -14.337 1.00 68.00 97 ASP A C 1
ATOM 783 O O . ASP A 1 97 ? -6.426 7.920 -13.441 1.00 68.00 97 ASP A O 1
ATOM 787 N N . PHE A 1 98 ? -4.613 6.784 -14.108 1.00 66.69 98 PHE A N 1
ATOM 788 C CA . PHE A 1 98 ? -4.285 6.244 -12.782 1.00 66.69 98 PHE A CA 1
ATOM 789 C C . PHE A 1 98 ? -3.982 7.348 -11.766 1.00 66.69 98 PHE A C 1
ATOM 791 O O . PHE A 1 98 ? -4.267 7.209 -10.580 1.00 66.69 98 PHE A O 1
ATOM 798 N N . ILE A 1 99 ? -3.469 8.486 -12.243 1.00 68.62 99 ILE A N 1
ATOM 799 C CA . ILE A 1 99 ? -3.286 9.689 -11.430 1.00 68.62 99 ILE A CA 1
ATOM 800 C C . ILE A 1 99 ? -4.638 10.168 -10.889 1.00 68.62 99 ILE A C 1
ATOM 802 O O . ILE A 1 99 ? -4.729 10.523 -9.716 1.00 68.62 99 ILE A O 1
ATOM 806 N N . SER A 1 100 ? -5.699 10.156 -11.702 1.00 76.56 100 SER A N 1
ATOM 807 C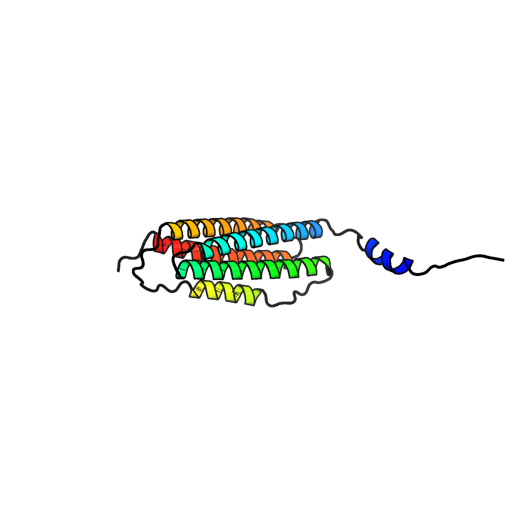 CA . SER A 1 100 ? -7.049 10.477 -11.232 1.00 76.56 100 SER A CA 1
ATOM 808 C C . SER A 1 100 ? -7.603 9.433 -10.265 1.00 76.56 100 SER A C 1
ATOM 810 O O . SER A 1 100 ? -8.268 9.809 -9.302 1.00 76.56 100 SER A O 1
ATOM 812 N N . GLU A 1 101 ? -7.351 8.142 -10.485 1.00 75.06 101 GLU A N 1
ATOM 813 C CA . GLU A 1 101 ? -7.837 7.074 -9.597 1.00 75.06 101 GLU A CA 1
ATOM 814 C C . GLU A 1 101 ? -7.223 7.169 -8.196 1.00 75.06 101 GLU A C 1
ATOM 816 O O . GLU A 1 101 ? -7.962 7.265 -7.216 1.00 75.06 101 GLU A O 1
ATOM 821 N N . ILE A 1 102 ? -5.896 7.278 -8.112 1.00 73.69 102 ILE A N 1
ATOM 822 C CA . ILE A 1 102 ? -5.173 7.503 -6.853 1.00 73.69 102 ILE A CA 1
ATOM 823 C C . ILE A 1 102 ? -5.504 8.884 -6.264 1.00 73.69 102 ILE A C 1
ATOM 825 O O . ILE A 1 102 ? -5.665 9.048 -5.058 1.00 73.69 102 ILE A O 1
ATOM 829 N N . GLY A 1 103 ? -5.715 9.896 -7.109 1.00 74.12 103 GLY A N 1
ATOM 830 C CA . GLY A 1 103 ? -6.164 11.214 -6.663 1.00 74.12 103 GLY A CA 1
ATOM 831 C C . GLY A 1 103 ? -7.517 11.177 -5.941 1.00 74.12 103 GLY A C 1
ATOM 832 O O . GLY A 1 103 ? -7.677 11.819 -4.903 1.00 74.12 103 GLY A O 1
ATOM 833 N N . LYS A 1 104 ? -8.484 10.399 -6.447 1.00 80.12 104 LYS A N 1
ATOM 834 C CA . LYS A 1 104 ? -9.803 10.217 -5.809 1.00 80.12 104 LYS A CA 1
ATOM 835 C C . LYS A 1 104 ? -9.703 9.488 -4.473 1.00 80.12 104 LYS A C 1
ATOM 837 O O . LYS A 1 104 ? -10.490 9.776 -3.572 1.00 80.12 104 LYS A O 1
ATOM 842 N N . GLU A 1 105 ? -8.763 8.558 -4.356 1.00 79.38 105 GLU A N 1
ATOM 843 C CA . GLU A 1 105 ? -8.463 7.843 -3.117 1.00 79.38 105 GLU A CA 1
ATOM 844 C C . GLU A 1 105 ? -7.898 8.778 -2.050 1.00 79.38 105 GLU A C 1
ATOM 846 O O . GLU A 1 105 ? -8.478 8.884 -0.969 1.00 79.38 105 GLU A O 1
ATOM 851 N N . ILE A 1 106 ? -6.861 9.551 -2.383 1.00 72.69 106 ILE A N 1
ATOM 852 C CA . ILE A 1 106 ? -6.295 10.574 -1.491 1.00 72.69 106 ILE A CA 1
ATOM 853 C C . ILE A 1 106 ? -7.379 11.568 -1.050 1.00 72.69 106 ILE A C 1
ATOM 855 O O . ILE A 1 106 ? -7.461 11.945 0.121 1.00 72.69 106 ILE A O 1
ATOM 859 N N . GLU A 1 107 ? -8.265 11.967 -1.965 1.00 75.50 107 GLU A N 1
ATOM 860 C CA . GLU A 1 107 ? -9.398 12.830 -1.633 1.00 75.50 107 GLU A CA 1
ATOM 861 C C . GLU A 1 107 ? -10.396 12.141 -0.682 1.00 75.50 107 GLU A C 1
ATOM 863 O O . GLU A 1 107 ? -10.900 12.767 0.252 1.00 75.50 107 GLU A O 1
ATOM 868 N N . ALA A 1 108 ? -10.680 10.849 -0.880 1.00 76.19 108 ALA A N 1
ATOM 869 C CA . ALA A 1 108 ? -11.554 10.069 -0.005 1.00 76.19 108 ALA A CA 1
ATOM 870 C C . ALA A 1 108 ? -10.982 9.931 1.411 1.00 76.19 108 ALA A C 1
ATOM 872 O O . ALA A 1 108 ? -11.713 10.153 2.380 1.00 76.19 108 ALA A O 1
ATOM 873 N N . ILE A 1 109 ? -9.680 9.672 1.526 1.00 70.75 109 ILE A N 1
ATOM 874 C CA . ILE A 1 109 ? -8.942 9.669 2.794 1.00 70.75 109 ILE A CA 1
ATOM 875 C C . ILE A 1 109 ? -9.066 11.034 3.482 1.00 70.75 109 ILE A C 1
ATOM 877 O O . ILE A 1 109 ? -9.419 11.114 4.661 1.00 70.75 109 ILE A O 1
ATOM 881 N N . GLY A 1 110 ? -8.881 12.124 2.731 1.00 66.69 110 GLY A N 1
ATOM 882 C CA . GLY A 1 110 ? -9.061 13.486 3.237 1.00 66.69 110 GLY A CA 1
ATOM 883 C C . GLY A 1 110 ? -10.471 13.759 3.780 1.00 66.69 110 GLY A C 1
ATOM 884 O O . GLY A 1 110 ? -10.618 14.470 4.771 1.00 66.69 110 GLY A O 1
ATOM 885 N N . ARG A 1 111 ? -11.515 13.162 3.186 1.00 70.81 111 ARG A N 1
ATOM 886 C CA . ARG A 1 111 ? -12.909 13.284 3.659 1.00 70.81 111 ARG A CA 1
ATOM 887 C C . ARG A 1 111 ? -13.224 12.428 4.887 1.00 70.81 111 ARG A C 1
ATOM 889 O O . ARG A 1 111 ? -14.110 12.806 5.653 1.00 70.81 111 ARG A O 1
ATOM 896 N N . GLN A 1 112 ? -12.528 11.308 5.093 1.00 66.69 112 GLN A N 1
ATOM 897 C CA . GLN A 1 112 ? -12.648 10.520 6.330 1.00 66.69 112 GLN A CA 1
ATOM 898 C C . GLN A 1 112 ? -12.130 11.301 7.546 1.00 66.69 112 GLN A C 1
ATOM 900 O O . GLN A 1 112 ? -12.653 11.171 8.658 1.00 66.69 112 GLN A O 1
ATOM 905 N N . TYR A 1 113 ? -11.161 12.194 7.330 1.00 57.81 113 TYR A N 1
ATOM 906 C CA . TYR A 1 113 ? -10.724 13.162 8.327 1.00 57.81 113 TYR A CA 1
ATOM 907 C C . TYR A 1 113 ? -11.623 14.412 8.340 1.00 57.81 113 TYR A C 1
ATOM 909 O O . TYR A 1 113 ? -11.247 15.504 7.922 1.00 57.81 113 TYR A O 1
ATOM 917 N N . ILE A 1 114 ? -12.834 14.262 8.882 1.00 43.94 114 ILE A N 1
ATOM 918 C CA . ILE A 1 114 ? -13.639 15.385 9.378 1.00 43.94 114 ILE A CA 1
ATOM 919 C C . ILE A 1 114 ? -13.788 15.183 10.888 1.00 43.94 114 ILE A C 1
ATOM 921 O O . ILE A 1 114 ? -14.334 14.154 11.297 1.00 43.94 114 ILE A O 1
ATOM 925 N N . PRO A 1 115 ? -13.320 16.120 11.737 1.00 45.38 115 PRO A N 1
ATOM 926 C CA . PRO A 1 115 ? -13.450 16.000 13.182 1.00 45.38 115 PRO A CA 1
ATOM 927 C C . PRO A 1 115 ? -14.931 16.108 13.553 1.00 45.38 115 PRO A C 1
ATOM 929 O O . PRO A 1 115 ? -15.452 17.195 13.791 1.00 45.38 115 PRO A O 1
ATOM 932 N N . LYS A 1 116 ? -15.640 14.978 13.571 1.00 43.72 116 LYS A N 1
ATOM 933 C CA . LYS A 1 116 ? -16.934 14.885 14.235 1.00 43.72 116 LYS A CA 1
ATOM 934 C C . LYS A 1 116 ? -16.662 14.624 15.707 1.00 43.72 116 LYS A C 1
ATOM 936 O O . LYS A 1 116 ? -16.039 13.634 16.071 1.00 43.72 116 LYS A O 1
ATOM 941 N N . SER A 1 117 ? -17.098 15.579 16.517 1.00 40.97 117 SER A N 1
ATOM 942 C CA . SER A 1 117 ? -17.139 15.553 17.973 1.00 40.97 117 SER A CA 1
ATOM 943 C C . SER A 1 117 ? -18.092 14.458 18.457 1.00 40.97 117 SER A C 1
ATOM 945 O O . SER A 1 117 ? -19.231 14.741 18.830 1.00 40.97 117 SER A O 1
ATOM 947 N N . THR A 1 118 ? -17.669 13.204 18.395 1.00 42.69 118 THR A N 1
ATOM 948 C CA . THR A 1 118 ? -18.365 12.128 19.091 1.00 42.69 118 THR A CA 1
ATOM 949 C C . THR A 1 118 ? -17.472 11.680 20.233 1.00 42.69 118 THR A C 1
ATOM 951 O O . THR A 1 118 ? -16.330 11.287 20.014 1.00 42.69 118 THR A O 1
ATOM 954 N N . ASP A 1 119 ? -17.990 11.798 21.457 1.00 44.53 119 ASP A N 1
ATOM 955 C CA . ASP A 1 119 ? -17.383 11.340 22.715 1.00 44.53 119 ASP A CA 1
ATOM 956 C C . ASP A 1 119 ? -17.307 9.798 22.777 1.00 44.53 119 ASP A C 1
ATOM 958 O O . ASP A 1 119 ? -17.684 9.167 23.764 1.00 44.53 119 ASP A O 1
ATOM 962 N N . GLU A 1 120 ? -16.889 9.161 21.686 1.00 51.75 120 GLU A N 1
ATOM 963 C CA . GLU A 1 120 ? -16.878 7.715 21.550 1.00 51.75 120 GLU A CA 1
ATOM 964 C C . GLU A 1 120 ? -15.524 7.182 22.021 1.00 51.75 120 GLU A C 1
ATOM 966 O O . GLU A 1 120 ? -14.463 7.526 21.495 1.00 51.75 120 GLU A O 1
ATOM 971 N N . ILE A 1 121 ? -15.560 6.377 23.083 1.00 53.12 121 ILE A N 1
ATOM 972 C CA . ILE A 1 121 ? -14.377 5.735 23.653 1.00 53.12 121 ILE A CA 1
ATOM 973 C C . ILE A 1 121 ? -13.871 4.715 22.635 1.00 53.12 121 ILE A C 1
ATOM 975 O O . ILE A 1 121 ? -14.452 3.643 22.471 1.00 53.12 121 ILE A O 1
ATOM 979 N N . VAL A 1 122 ? -12.764 5.037 21.973 1.00 57.88 122 VAL A N 1
ATOM 980 C CA . VAL A 1 122 ? -12.108 4.110 21.054 1.00 57.88 122 VAL A CA 1
ATOM 981 C C . VAL A 1 122 ? -11.430 2.995 21.857 1.00 57.88 122 VAL A C 1
ATOM 983 O O . VAL A 1 122 ? -10.649 3.247 22.775 1.00 57.88 122 VAL A O 1
ATOM 986 N N . SER A 1 123 ? -11.774 1.745 21.544 1.00 62.72 123 SER A N 1
ATOM 987 C CA . SER A 1 123 ? -11.319 0.558 22.280 1.00 62.72 123 SER A CA 1
ATOM 988 C C . SER A 1 123 ? -9.838 0.224 22.028 1.00 62.72 123 SER A C 1
ATOM 990 O O . SER A 1 123 ? -9.269 0.581 20.998 1.00 62.72 123 SER A O 1
ATOM 992 N N . ALA A 1 124 ? -9.203 -0.510 22.952 1.00 62.66 124 ALA A N 1
ATOM 993 C CA . ALA A 1 124 ? -7.804 -0.944 22.819 1.00 62.66 124 ALA A CA 1
ATOM 994 C C . ALA A 1 124 ? -7.538 -1.753 21.531 1.00 62.66 124 ALA A C 1
ATOM 996 O O . ALA A 1 124 ? -6.477 -1.617 20.929 1.00 62.66 124 ALA A O 1
ATOM 997 N N . SER A 1 125 ? -8.526 -2.520 21.056 1.00 64.19 125 SER A N 1
ATOM 998 C CA . SER A 1 125 ? -8.423 -3.285 19.807 1.00 64.19 125 SER A CA 1
ATOM 999 C C . SER A 1 125 ? -8.354 -2.400 18.559 1.00 64.19 125 SER A C 1
ATOM 1001 O O . SER A 1 125 ? -7.720 -2.782 17.579 1.00 64.19 125 SER A O 1
ATOM 1003 N N . ALA A 1 126 ? -8.948 -1.203 18.586 1.00 70.19 126 ALA A N 1
ATOM 1004 C CA . ALA A 1 126 ? -8.815 -0.244 17.494 1.00 70.19 126 ALA A CA 1
ATOM 1005 C C . ALA A 1 126 ? -7.402 0.362 17.436 1.00 70.19 126 ALA A C 1
ATOM 1007 O O . ALA A 1 126 ? -6.882 0.586 16.347 1.00 70.19 126 ALA A O 1
ATOM 1008 N N . LEU A 1 127 ? -6.746 0.571 18.584 1.00 76.88 127 LEU A N 1
ATOM 1009 C CA . LEU A 1 127 ? -5.362 1.050 18.619 1.00 76.88 127 LEU A CA 1
ATOM 1010 C C . LEU A 1 127 ? -4.380 0.007 18.066 1.00 76.88 127 LEU A C 1
ATOM 1012 O O . LEU A 1 127 ? -3.472 0.369 17.319 1.00 76.88 127 LEU A O 1
ATOM 1016 N N . ASP A 1 128 ? -4.573 -1.272 18.393 1.00 80.12 128 ASP A N 1
ATOM 1017 C CA . ASP A 1 128 ? -3.756 -2.364 17.848 1.00 80.12 128 ASP A CA 1
ATOM 1018 C C . ASP A 1 128 ? -3.895 -2.464 16.325 1.00 80.12 128 ASP A C 1
ATOM 1020 O O . ASP A 1 128 ? -2.893 -2.542 15.614 1.00 80.12 128 ASP A O 1
ATOM 1024 N N . ALA A 1 129 ? -5.125 -2.379 15.813 1.00 79.81 129 ALA A N 1
ATOM 1025 C CA . ALA A 1 129 ? -5.384 -2.418 14.379 1.00 79.81 129 ALA A CA 1
ATOM 1026 C C . ALA A 1 129 ? -4.795 -1.195 13.644 1.00 79.81 129 ALA A C 1
ATOM 1028 O O . ALA A 1 129 ? -4.222 -1.338 12.567 1.00 79.81 129 ALA A O 1
ATOM 1029 N N . ILE A 1 130 ? -4.843 -0.005 14.252 1.00 83.00 130 ILE A N 1
ATOM 1030 C CA . ILE A 1 130 ? -4.180 1.198 13.719 1.00 83.00 130 ILE A CA 1
ATOM 1031 C C . ILE A 1 130 ? -2.657 1.039 13.703 1.00 83.00 130 ILE A 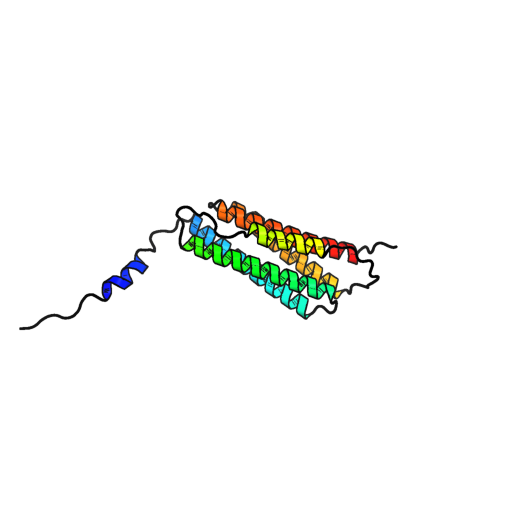C 1
ATOM 1033 O O . ILE A 1 130 ? -2.014 1.414 12.729 1.00 83.00 130 ILE A O 1
ATOM 1037 N N . ASN A 1 131 ? -2.059 0.483 14.760 1.00 88.38 131 ASN A N 1
ATOM 1038 C CA . ASN A 1 131 ? -0.616 0.240 14.790 1.00 88.38 131 ASN A CA 1
ATOM 1039 C C . ASN A 1 131 ? -0.185 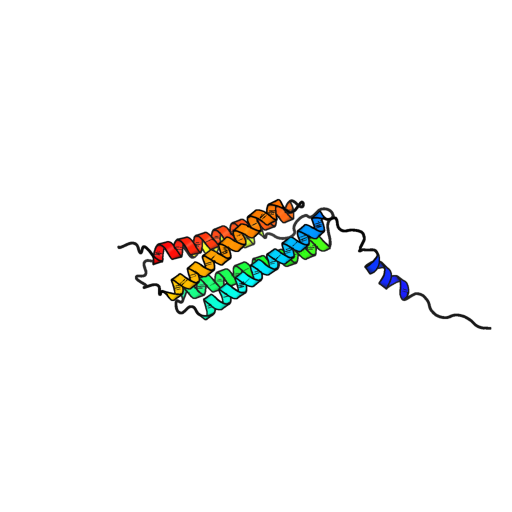-0.782 13.729 1.00 88.38 131 ASN A C 1
ATOM 1041 O O . ASN A 1 131 ? 0.897 -0.633 13.165 1.00 88.38 131 ASN A O 1
ATOM 1045 N N . MET A 1 132 ? -1.019 -1.790 13.454 1.00 88.38 132 MET A N 1
ATOM 1046 C CA . MET A 1 132 ? -0.788 -2.724 12.353 1.00 88.38 132 MET A CA 1
ATOM 1047 C C . MET A 1 132 ? -0.821 -2.001 11.005 1.00 88.38 132 MET A C 1
ATOM 1049 O O . MET A 1 132 ? 0.119 -2.152 10.233 1.00 88.38 132 MET A O 1
ATOM 1053 N N . GLY A 1 133 ? -1.838 -1.165 10.766 1.00 89.25 133 GLY A N 1
ATOM 1054 C CA . GLY A 1 133 ? -1.926 -0.337 9.560 1.00 89.25 133 GLY A CA 1
ATOM 1055 C C . GLY A 1 133 ? -0.682 0.526 9.360 1.00 89.25 133 GLY A C 1
ATOM 1056 O O . GLY A 1 133 ? -0.026 0.419 8.339 1.00 89.25 133 GLY A O 1
ATOM 1057 N N . ILE A 1 134 ? -0.246 1.266 10.388 1.00 92.25 134 ILE A N 1
ATOM 1058 C CA . ILE A 1 134 ? 1.006 2.053 10.341 1.00 92.25 134 ILE A CA 1
ATOM 1059 C C . ILE A 1 134 ? 2.203 1.209 9.891 1.00 92.25 134 ILE A C 1
ATOM 1061 O O . ILE A 1 134 ? 3.041 1.695 9.136 1.00 92.25 134 ILE A O 1
ATOM 1065 N N . LYS A 1 135 ? 2.312 -0.034 10.374 1.00 95.06 135 LYS A N 1
ATOM 1066 C CA . LYS A 1 135 ? 3.412 -0.920 9.992 1.00 95.06 135 LYS A CA 1
ATOM 1067 C C . LYS A 1 135 ? 3.322 -1.315 8.516 1.00 95.06 135 LYS A C 1
ATOM 1069 O O . LYS A 1 135 ? 4.337 -1.220 7.837 1.00 95.06 135 LYS A O 1
ATOM 1074 N N . VAL A 1 136 ? 2.143 -1.737 8.052 1.00 94.88 136 VAL A N 1
ATOM 1075 C CA . VAL A 1 136 ? 1.901 -2.074 6.638 1.00 94.88 136 VAL A CA 1
ATOM 1076 C C . VAL A 1 136 ? 2.292 -0.896 5.751 1.00 94.88 136 VAL A C 1
ATOM 1078 O O . VAL A 1 136 ? 3.142 -1.047 4.880 1.00 94.88 136 VAL A O 1
ATOM 1081 N N . GLU A 1 137 ? 1.791 0.299 6.064 1.00 96.88 137 GLU A N 1
ATOM 1082 C CA . GLU A 1 137 ? 2.081 1.495 5.273 1.00 96.88 137 GLU A CA 1
ATOM 1083 C C . GLU A 1 137 ? 3.565 1.863 5.270 1.00 96.88 137 GLU A C 1
ATOM 1085 O O . GLU A 1 137 ? 4.120 2.245 4.241 1.00 96.88 137 GLU A O 1
ATOM 1090 N N . GLN A 1 138 ? 4.249 1.739 6.410 1.00 97.75 138 GLN A N 1
ATOM 1091 C CA . GLN A 1 138 ? 5.678 2.032 6.481 1.00 97.75 138 GLN A CA 1
ATOM 1092 C C . GLN A 1 138 ? 6.504 1.044 5.646 1.00 97.75 138 GLN A C 1
ATOM 1094 O O . GLN A 1 138 ? 7.429 1.471 4.951 1.00 97.75 138 GLN A O 1
ATOM 1099 N N . ASP A 1 139 ? 6.155 -0.245 5.681 1.00 97.31 139 ASP A N 1
ATOM 1100 C CA . ASP A 1 139 ? 6.821 -1.282 4.890 1.00 97.31 139 ASP A CA 1
ATOM 1101 C C . ASP A 1 139 ? 6.615 -1.031 3.378 1.00 97.31 139 ASP A C 1
ATOM 1103 O O . ASP A 1 139 ? 7.579 -1.088 2.604 1.00 97.31 139 ASP A O 1
ATOM 1107 N N . SER A 1 140 ? 5.400 -0.656 2.956 1.00 97.50 140 SER A N 1
ATOM 1108 C CA . SER A 1 140 ? 5.092 -0.286 1.565 1.00 97.50 140 SER A CA 1
ATOM 1109 C C . SER A 1 140 ? 5.811 0.997 1.126 1.00 97.50 140 SER A C 1
ATOM 1111 O O . SER A 1 140 ? 6.393 1.053 0.038 1.00 97.50 140 SER A O 1
ATOM 1113 N N . ILE A 1 141 ? 5.865 2.025 1.984 1.00 98.44 141 ILE A N 1
ATOM 1114 C CA . ILE A 1 141 ? 6.613 3.270 1.735 1.00 98.44 141 ILE A CA 1
ATOM 1115 C C . ILE A 1 141 ? 8.099 2.985 1.520 1.00 98.44 141 ILE A C 1
ATOM 1117 O O . ILE A 1 141 ? 8.700 3.527 0.585 1.00 98.44 141 ILE A O 1
ATOM 1121 N N . ASP A 1 142 ? 8.700 2.162 2.377 1.00 98.19 142 ASP A N 1
ATOM 1122 C CA . ASP A 1 142 ? 10.116 1.815 2.292 1.00 98.19 142 ASP A CA 1
ATOM 1123 C C . ASP A 1 142 ? 10.404 1.064 0.987 1.00 98.19 142 ASP A C 1
ATOM 1125 O O . ASP A 1 142 ? 11.348 1.409 0.263 1.00 98.19 142 ASP A O 1
ATOM 1129 N N . PHE A 1 143 ? 9.537 0.109 0.634 1.00 98.38 143 PHE A N 1
ATOM 1130 C CA . PHE A 1 143 ? 9.615 -0.618 -0.626 1.00 98.38 143 PHE A CA 1
ATOM 1131 C C . PHE A 1 143 ? 9.520 0.316 -1.842 1.00 98.38 143 PHE A C 1
ATOM 1133 O O . PHE A 1 143 ? 10.442 0.348 -2.662 1.00 98.38 143 PHE A O 1
ATOM 1140 N N . TYR A 1 144 ? 8.465 1.127 -1.962 1.00 98.25 144 TYR A N 1
ATOM 1141 C CA . TYR A 1 144 ? 8.267 1.987 -3.134 1.00 98.25 144 TYR A CA 1
ATOM 1142 C C . TYR A 1 144 ? 9.298 3.117 -3.240 1.00 98.25 144 TYR A C 1
ATOM 1144 O O . TYR A 1 144 ? 9.681 3.520 -4.347 1.00 98.25 144 TYR A O 1
ATOM 1152 N N . SER A 1 145 ? 9.796 3.617 -2.104 1.00 97.88 145 SER A N 1
ATOM 1153 C CA . SER A 1 145 ? 10.880 4.604 -2.059 1.00 97.88 145 SER A CA 1
ATOM 1154 C C . SER A 1 145 ? 12.171 4.067 -2.681 1.00 97.88 145 SER A C 1
ATOM 1156 O O . SER A 1 145 ? 12.854 4.795 -3.405 1.00 97.88 145 SER A O 1
ATOM 1158 N N . ASP A 1 146 ? 12.481 2.792 -2.450 1.00 97.94 146 ASP A N 1
ATOM 1159 C CA . ASP A 1 146 ? 13.645 2.110 -3.010 1.00 97.94 146 ASP A CA 1
ATOM 1160 C C . ASP A 1 146 ? 13.403 1.644 -4.459 1.00 97.94 146 ASP A C 1
ATOM 1162 O O . ASP A 1 146 ? 14.201 1.950 -5.356 1.00 97.94 146 ASP A O 1
ATOM 1166 N N . ALA A 1 147 ? 12.268 0.991 -4.727 1.00 96.94 147 ALA A N 1
ATOM 1167 C CA . ALA A 1 147 ? 11.919 0.411 -6.024 1.00 96.94 147 ALA A CA 1
ATOM 1168 C C . ALA A 1 147 ? 11.942 1.443 -7.163 1.00 96.94 147 ALA A C 1
ATOM 1170 O O . ALA A 1 147 ? 12.528 1.186 -8.221 1.00 96.94 147 ALA A O 1
ATOM 1171 N N . LYS A 1 148 ? 11.409 2.653 -6.936 1.00 94.75 148 LYS A N 1
ATOM 1172 C CA . LYS A 1 148 ? 11.396 3.728 -7.947 1.00 94.75 148 LYS A CA 1
ATOM 1173 C C . LYS A 1 148 ? 12.790 4.166 -8.406 1.00 94.75 148 LYS A C 1
ATOM 1175 O O . LYS A 1 148 ? 12.934 4.690 -9.504 1.00 94.75 148 LYS A O 1
ATOM 1180 N N . THR A 1 149 ? 13.820 3.957 -7.582 1.00 95.81 149 THR A N 1
ATOM 1181 C CA . THR A 1 149 ? 15.217 4.301 -7.913 1.00 95.81 149 THR A CA 1
ATOM 1182 C C . THR A 1 149 ? 15.944 3.183 -8.659 1.00 95.81 149 THR A C 1
ATOM 1184 O O . THR A 1 149 ? 17.012 3.397 -9.232 1.00 95.81 149 THR A O 1
ATOM 1187 N N . LYS A 1 150 ? 15.377 1.971 -8.647 1.00 95.06 150 LYS A N 1
ATOM 1188 C CA . LYS A 1 150 ? 16.007 0.744 -9.141 1.00 95.06 150 LYS A CA 1
ATOM 1189 C C . LYS A 1 150 ? 15.576 0.349 -10.549 1.00 95.06 150 LYS A C 1
ATOM 1191 O O . LYS A 1 150 ? 16.211 -0.552 -11.109 1.00 95.06 150 LYS A O 1
ATOM 1196 N N . VAL A 1 151 ? 14.562 1.010 -11.099 1.00 89.88 151 VAL A N 1
ATOM 1197 C CA . VAL A 1 151 ? 14.035 0.806 -12.453 1.00 89.88 151 VAL A CA 1
ATOM 1198 C C . VAL A 1 151 ? 14.586 1.843 -13.431 1.00 89.88 151 VAL A C 1
ATOM 1200 O O . VAL A 1 151 ? 14.815 2.995 -13.074 1.00 89.88 151 VAL A O 1
ATOM 1203 N N . ALA A 1 152 ? 14.821 1.423 -14.676 1.00 87.44 152 ALA A N 1
ATOM 1204 C CA . ALA A 1 152 ? 15.348 2.300 -15.726 1.00 87.44 152 ALA A CA 1
ATOM 1205 C C . ALA A 1 152 ? 14.247 3.007 -16.531 1.00 87.44 152 ALA A C 1
ATOM 1207 O O . ALA A 1 152 ? 14.494 4.069 -17.097 1.00 87.44 152 ALA A O 1
ATOM 1208 N N . ASP A 1 153 ? 13.054 2.410 -16.607 1.00 84.81 153 ASP A N 1
ATOM 1209 C CA . ASP A 1 153 ? 11.924 2.986 -17.328 1.00 84.81 153 ASP A CA 1
ATOM 1210 C C . ASP A 1 153 ? 11.299 4.136 -16.509 1.00 84.81 153 ASP A C 1
ATOM 1212 O O . ASP A 1 153 ? 10.850 3.903 -15.381 1.00 84.81 153 ASP A O 1
ATOM 1216 N N . PRO A 1 154 ? 11.253 5.374 -17.039 1.00 84.00 154 PRO A N 1
ATOM 1217 C CA . PRO A 1 154 ? 10.702 6.519 -16.314 1.00 84.00 154 PRO A CA 1
ATOM 1218 C C . PRO A 1 154 ? 9.216 6.383 -15.981 1.00 84.00 154 PRO A C 1
ATOM 1220 O O . PRO A 1 154 ? 8.758 6.944 -14.989 1.00 84.00 154 PRO A O 1
ATOM 1223 N N . GLY A 1 155 ? 8.457 5.656 -16.800 1.00 82.56 155 GLY A N 1
ATOM 1224 C CA . GLY A 1 155 ? 7.053 5.387 -16.543 1.00 82.56 155 GLY A CA 1
ATOM 1225 C C . GLY A 1 155 ? 6.872 4.469 -15.338 1.00 82.56 155 GLY A C 1
ATOM 1226 O O . GLY A 1 155 ? 6.090 4.783 -14.446 1.00 82.56 155 GLY A O 1
ATOM 1227 N N . VAL A 1 156 ? 7.651 3.385 -15.270 1.00 88.00 156 VAL A N 1
ATOM 1228 C CA . VAL A 1 156 ? 7.641 2.468 -14.118 1.00 88.00 156 VAL A CA 1
ATOM 1229 C C . VAL A 1 156 ? 8.097 3.191 -12.849 1.00 88.00 156 VAL A C 1
ATOM 1231 O O . VAL A 1 156 ? 7.468 3.059 -11.801 1.00 88.00 156 VAL A O 1
ATOM 1234 N N . ALA A 1 157 ? 9.141 4.023 -12.943 1.00 89.81 157 ALA A N 1
ATOM 1235 C CA . ALA A 1 157 ? 9.579 4.859 -11.825 1.00 89.81 157 ALA A CA 1
ATOM 1236 C C . ALA A 1 157 ? 8.466 5.807 -11.348 1.00 89.81 157 ALA A C 1
ATOM 1238 O O . ALA A 1 157 ? 8.284 6.006 -10.146 1.00 89.81 157 ALA A O 1
ATOM 1239 N N . ASN A 1 158 ? 7.712 6.386 -12.287 1.00 88.31 158 ASN A N 1
ATOM 1240 C CA . ASN A 1 158 ? 6.597 7.271 -11.981 1.00 88.31 158 ASN A CA 1
ATOM 1241 C C . ASN A 1 158 ? 5.422 6.525 -11.333 1.00 88.31 158 ASN A C 1
ATOM 1243 O O . ASN A 1 158 ? 4.860 7.044 -10.375 1.00 88.31 158 ASN A O 1
ATOM 1247 N N . LEU A 1 159 ? 5.089 5.313 -11.792 1.00 89.75 159 LEU A N 1
ATOM 1248 C CA . LEU A 1 159 ? 4.078 4.470 -11.149 1.00 89.75 159 LEU A CA 1
ATOM 1249 C C . LEU A 1 159 ? 4.438 4.195 -9.683 1.00 89.75 159 LEU A C 1
ATOM 1251 O O . LEU A 1 159 ? 3.646 4.508 -8.800 1.00 89.75 159 LEU A O 1
ATOM 1255 N N . PHE A 1 160 ? 5.651 3.705 -9.408 1.00 94.12 160 PHE A N 1
ATOM 1256 C CA . PHE A 1 160 ? 6.096 3.479 -8.026 1.00 94.12 160 PHE A CA 1
ATOM 1257 C C . PHE A 1 160 ? 6.109 4.766 -7.196 1.00 94.12 160 PHE A C 1
ATOM 1259 O O . PHE A 1 160 ? 5.844 4.735 -5.998 1.00 94.12 160 PHE A O 1
ATOM 1266 N N . ASN A 1 161 ? 6.380 5.920 -7.810 1.00 92.62 161 ASN A N 1
ATOM 1267 C CA . ASN A 1 161 ? 6.278 7.193 -7.108 1.00 92.62 161 ASN A CA 1
ATOM 1268 C C . ASN A 1 161 ? 4.826 7.596 -6.796 1.00 92.62 161 ASN A C 1
ATOM 1270 O O . ASN A 1 161 ? 4.609 8.256 -5.787 1.00 92.62 161 ASN A O 1
ATOM 1274 N N . ILE A 1 162 ? 3.853 7.239 -7.636 1.00 89.62 162 ILE A N 1
ATOM 1275 C CA . ILE A 1 162 ? 2.428 7.482 -7.370 1.00 89.62 162 ILE A CA 1
ATOM 1276 C C . ILE A 1 162 ? 1.943 6.588 -6.225 1.00 89.62 162 ILE A C 1
ATOM 1278 O O . ILE A 1 162 ? 1.348 7.115 -5.291 1.00 89.62 162 ILE A O 1
ATOM 1282 N N . LEU A 1 163 ? 2.263 5.290 -6.257 1.00 94.38 163 LEU A N 1
ATOM 1283 C CA . LEU A 1 163 ? 1.927 4.345 -5.180 1.00 94.38 163 LEU A CA 1
ATOM 1284 C C . LEU A 1 163 ? 2.535 4.804 -3.845 1.00 94.38 163 LEU A C 1
ATOM 1286 O O . LEU A 1 163 ? 1.821 5.026 -2.878 1.00 94.38 163 LEU A O 1
ATOM 1290 N N . LEU A 1 164 ? 3.819 5.187 -3.842 1.00 95.94 164 LEU A N 1
ATOM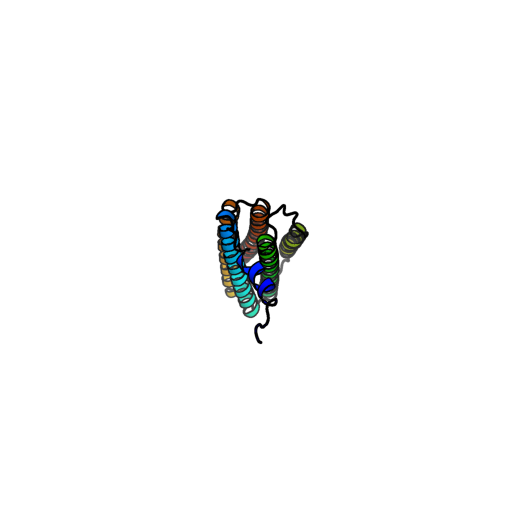 1291 C CA . LEU A 1 164 ? 4.468 5.813 -2.681 1.00 95.94 164 LEU A CA 1
ATOM 1292 C C . LEU A 1 164 ? 3.700 7.021 -2.107 1.00 95.94 164 LEU A C 1
ATOM 1294 O O . LEU A 1 164 ? 3.758 7.276 -0.903 1.00 95.94 164 LEU A O 1
ATOM 1298 N N . LEU A 1 165 ? 3.070 7.841 -2.952 1.00 92.06 165 LEU A N 1
ATOM 1299 C CA . LEU A 1 165 ? 2.284 8.983 -2.479 1.00 92.06 165 LEU A CA 1
ATOM 1300 C C . LEU A 1 165 ? 0.947 8.542 -1.873 1.00 92.06 165 LEU A C 1
ATOM 1302 O O . LEU A 1 165 ? 0.517 9.190 -0.917 1.00 92.06 165 LEU A O 1
ATOM 1306 N N . SER A 1 166 ? 0.337 7.469 -2.386 1.00 92.44 166 SER A N 1
ATOM 1307 C CA . SER A 1 166 ? -0.855 6.856 -1.786 1.00 92.44 166 SER A CA 1
ATOM 1308 C C . SER A 1 166 ? -0.553 6.304 -0.399 1.00 92.44 166 SER A C 1
ATOM 1310 O O . SER A 1 166 ? -1.179 6.748 0.561 1.00 92.44 166 SER A O 1
ATOM 1312 N N . GLU A 1 167 ? 0.504 5.500 -0.247 1.00 96.94 167 GLU A N 1
ATOM 1313 C CA . GLU A 1 167 ? 0.852 4.905 1.059 1.00 96.94 167 GLU A CA 1
ATOM 1314 C C . GLU A 1 167 ? 1.180 5.960 2.115 1.00 96.94 167 GLU A C 1
ATOM 1316 O O . GLU A 1 167 ? 0.860 5.842 3.296 1.00 96.94 167 GLU A O 1
ATOM 1321 N N . ARG A 1 168 ? 1.765 7.088 1.701 1.00 94.56 168 ARG A N 1
ATOM 1322 C CA . ARG A 1 168 ? 1.964 8.232 2.604 1.00 94.56 168 ARG A CA 1
ATOM 1323 C C . ARG A 1 168 ? 0.649 8.857 3.060 1.00 94.56 168 ARG A C 1
ATOM 1325 O O . ARG A 1 168 ? 0.578 9.350 4.186 1.00 94.56 168 ARG A O 1
ATOM 1332 N N . ALA A 1 169 ? -0.368 8.883 2.203 1.00 90.56 169 ALA A N 1
ATOM 1333 C CA . ALA A 1 169 ? -1.695 9.361 2.571 1.00 90.56 169 ALA A CA 1
ATOM 1334 C C . ALA A 1 169 ? -2.402 8.369 3.510 1.00 90.56 169 ALA A C 1
ATOM 1336 O O . ALA A 1 169 ? -3.013 8.806 4.489 1.00 90.56 169 ALA A O 1
ATOM 1337 N N . HIS A 1 170 ? -2.264 7.062 3.270 1.00 93.44 170 HIS A N 1
ATOM 1338 C CA . HIS A 1 170 ? -2.737 6.013 4.175 1.00 93.44 170 HIS A CA 1
ATOM 1339 C C . HIS A 1 170 ? -2.062 6.097 5.552 1.00 93.44 170 HIS A C 1
ATOM 1341 O O . HIS A 1 170 ? -2.744 6.154 6.580 1.00 93.44 170 HIS A O 1
ATOM 1347 N N . LEU A 1 171 ? -0.731 6.224 5.597 1.00 93.62 171 LEU A N 1
ATOM 1348 C CA . LEU A 1 171 ? 0.016 6.402 6.844 1.00 93.62 171 LEU A CA 1
ATOM 1349 C C . LEU A 1 171 ? -0.481 7.628 7.616 1.00 93.62 171 LEU A C 1
ATOM 1351 O O . LEU A 1 171 ? -0.764 7.540 8.813 1.00 93.62 171 LEU A O 1
ATOM 1355 N N . LEU A 1 172 ? -0.653 8.761 6.929 1.00 89.56 172 LEU A N 1
ATOM 1356 C CA . LEU A 1 172 ? -1.163 9.984 7.545 1.00 89.56 172 LEU A CA 1
ATOM 1357 C C . LEU A 1 172 ? -2.564 9.779 8.143 1.00 89.56 172 LEU A C 1
ATOM 1359 O O . LEU A 1 172 ? -2.842 10.280 9.235 1.00 89.56 172 LEU A O 1
ATOM 1363 N N . LEU A 1 173 ? -3.444 9.032 7.467 1.00 87.19 173 LEU A N 1
ATOM 1364 C CA . LEU A 1 173 ? -4.758 8.680 8.005 1.00 87.19 173 LEU A CA 1
ATOM 1365 C C . LEU A 1 173 ? -4.619 7.947 9.343 1.00 87.19 173 LEU A C 1
ATOM 1367 O O . LEU A 1 173 ? -5.282 8.317 10.317 1.00 87.19 173 LEU A O 1
ATOM 1371 N N . PHE A 1 174 ? -3.753 6.938 9.418 1.00 88.19 174 PHE A N 1
ATOM 1372 C CA . PHE A 1 174 ? -3.539 6.190 10.653 1.00 88.19 174 PHE A CA 1
ATOM 1373 C C . PHE A 1 174 ? -2.904 7.032 11.761 1.00 88.19 174 PHE A C 1
ATOM 1375 O O . PHE A 1 174 ? -3.362 6.971 12.903 1.00 88.19 174 PHE A O 1
ATOM 1382 N N . GLU A 1 175 ? -1.900 7.852 11.450 1.00 87.44 175 GLU A N 1
ATOM 1383 C CA . GLU A 1 175 ? -1.254 8.738 12.424 1.00 87.44 175 GLU A CA 1
ATOM 1384 C C . GLU A 1 175 ? -2.239 9.750 13.019 1.00 87.44 175 GLU A C 1
ATOM 1386 O O . GLU A 1 175 ? -2.277 9.949 14.239 1.00 87.44 175 GLU A O 1
ATOM 1391 N N . LEU A 1 176 ? -3.093 10.344 12.181 1.00 83.00 176 LEU A N 1
ATOM 1392 C CA . LEU A 1 176 ? -4.130 11.267 12.629 1.00 83.00 176 LEU A CA 1
ATOM 1393 C C . LEU A 1 176 ? -5.142 10.569 13.542 1.00 83.00 176 LEU A C 1
ATOM 1395 O O . LEU A 1 176 ? -5.428 11.077 14.631 1.00 83.00 176 LEU A O 1
ATOM 1399 N N . ASN A 1 177 ? -5.628 9.386 13.159 1.00 79.12 177 ASN A N 1
ATOM 1400 C CA . ASN A 1 177 ? -6.545 8.606 13.994 1.00 79.12 177 ASN A CA 1
ATOM 1401 C C . ASN A 1 177 ? -5.888 8.183 15.322 1.00 79.12 177 ASN A C 1
ATOM 1403 O O . ASN A 1 177 ? -6.491 8.338 16.384 1.00 79.12 177 ASN A O 1
ATOM 1407 N N . LYS A 1 178 ? -4.623 7.745 15.303 1.00 83.06 178 LYS A N 1
ATOM 1408 C CA . LYS A 1 178 ? -3.850 7.410 16.510 1.00 83.06 178 LYS A CA 1
ATOM 1409 C C . LYS A 1 178 ? -3.691 8.608 17.443 1.00 83.06 178 LYS A C 1
ATOM 1411 O O . LYS A 1 178 ? -3.869 8.469 18.656 1.00 83.06 178 LYS A O 1
ATOM 1416 N N . SER A 1 179 ? -3.368 9.782 16.897 1.00 78.38 179 SER A N 1
ATOM 1417 C CA . SER A 1 179 ? -3.211 11.016 17.678 1.00 78.38 179 SER A CA 1
ATOM 1418 C C . SER A 1 179 ? -4.508 11.408 18.390 1.00 78.38 179 SER A C 1
ATOM 1420 O O . SER A 1 179 ? -4.481 11.773 19.564 1.00 78.38 179 SER A O 1
ATOM 1422 N N . TYR A 1 180 ? -5.652 11.246 17.719 1.00 73.44 180 TYR A N 1
ATOM 1423 C CA . TYR A 1 180 ? -6.966 11.534 18.284 1.00 73.44 180 TYR A CA 1
ATOM 1424 C C . TYR A 1 180 ? -7.325 10.589 19.438 1.00 73.44 180 TYR A C 1
ATOM 1426 O O . TYR A 1 180 ? -7.817 11.039 20.469 1.00 73.44 180 TYR A O 1
ATOM 1434 N N . ILE A 1 181 ? -7.027 9.293 19.291 1.00 70.31 181 ILE A N 1
ATOM 1435 C CA . ILE A 1 181 ? -7.285 8.274 20.323 1.00 70.31 181 ILE A CA 1
ATOM 1436 C C . ILE A 1 181 ? -6.411 8.499 21.559 1.00 70.31 181 ILE A C 1
ATOM 1438 O O . ILE A 1 181 ? -6.873 8.376 22.691 1.00 70.31 181 ILE A O 1
ATOM 1442 N N . THR A 1 182 ? -5.134 8.813 21.349 1.00 72.69 182 THR A N 1
ATOM 1443 C CA . THR A 1 182 ? -4.154 8.961 22.437 1.00 72.69 182 THR A CA 1
ATOM 1444 C C . THR A 1 182 ? -4.265 10.301 23.161 1.00 72.69 182 THR A C 1
ATOM 1446 O O . THR A 1 182 ? -4.031 10.364 24.369 1.00 72.69 182 THR A O 1
ATOM 1449 N N . TYR A 1 183 ? -4.666 11.360 22.456 1.00 71.75 183 TYR A N 1
ATOM 1450 C CA . TYR A 1 183 ? -4.816 12.708 22.999 1.00 71.75 183 TYR A CA 1
ATOM 1451 C C . TYR A 1 183 ? -6.166 13.313 22.591 1.00 71.75 183 TYR A C 1
ATOM 1453 O O . TYR A 1 183 ? -6.203 14.260 21.796 1.00 71.75 183 TYR A O 1
ATOM 1461 N N . PRO A 1 184 ? -7.291 12.812 23.139 1.00 65.00 184 PRO A N 1
ATOM 1462 C CA . PRO A 1 184 ? -8.596 13.378 22.836 1.00 65.00 184 PRO A CA 1
ATOM 1463 C C . PRO A 1 184 ? -8.611 14.847 23.271 1.00 65.00 184 PRO A C 1
ATOM 1465 O O . PRO A 1 184 ? -8.280 15.177 24.417 1.00 65.00 184 PRO A O 1
ATOM 1468 N N . ARG A 1 185 ? -8.961 15.759 22.351 1.00 59.31 185 ARG A N 1
ATOM 1469 C CA . ARG A 1 185 ? -9.124 17.174 22.708 1.00 59.31 185 ARG A CA 1
ATOM 1470 C C . ARG A 1 185 ? -10.226 17.265 23.758 1.00 59.31 185 ARG A C 1
ATOM 1472 O O . ARG A 1 185 ? -11.372 16.939 23.469 1.00 59.31 185 ARG A O 1
ATOM 1479 N N . ARG A 1 186 ? -9.880 17.722 24.963 1.00 55.78 186 ARG A N 1
ATOM 1480 C CA . ARG A 1 186 ? -10.881 18.131 25.953 1.00 55.78 186 ARG A CA 1
ATOM 1481 C C . ARG A 1 186 ? -11.655 19.311 25.362 1.00 55.78 186 ARG A C 1
ATOM 1483 O O . ARG A 1 186 ? -11.023 20.292 24.966 1.00 55.78 186 ARG A O 1
ATOM 1490 N N . ALA A 1 187 ? -12.971 19.152 25.244 1.00 52.09 187 ALA A N 1
ATOM 1491 C CA . ALA A 1 187 ? -13.896 20.244 24.962 1.00 52.09 187 ALA A CA 1
ATOM 1492 C C . ALA A 1 187 ? -13.856 21.293 26.083 1.00 52.09 187 ALA A C 1
ATOM 1494 O O . ALA A 1 187 ? -13.611 20.900 27.250 1.00 52.09 187 ALA A O 1
#

Foldseek 3Di:
DDDDDDDDPPPPVVVVVVVVPDDDPLLVLLLVLLVVLLVLLVVLLVLLVVLLVPDPDPLLNVLSVLRNVVSVVLNVVSVVVSVCSVPDPDDDDDPDPVVVVLVVSLVVLVVSPDPDPDPDQDDPSSLVSLVVQLVSLVVLLVSLVVSLVSHPDPVSSVSSVSSNVSSVSSNVSSVVVNCCNVDPDDD

Secondary structure (DSSP, 8-state):
--------GGGSSHHHHTT-S---HHHHHHHHHHHHHHHHHHHHHHHHHHHHHH--SHHHHHHHHHHHHHHHHHHHHHHHHHHHHHH--S-----S-HHHHHHHHHHHHHHH-----------HHHHHHHHHHHHHHHHHHHHHHHHHHH-S-HHHHHHHHHHHHHHHHHHHHHHHHHHHHHSPPP-